Protein AF-0000000080191857 (afdb_homodimer)

Foldseek 3Di:
DPPPPPPVDDADPLCLLQQVWFFDLCWTAHLPPRDTDNDRDPCVSNVCCVVPPVPPPLNVDDSVSSVVVSLVSLLVVLVVLQPVLPPPDDPDDPVNNLVSVLSNVQSVCVNVVHFPVCVVVVLVVVQVVCCVPPNPPPDHSVPHDHGGRDDPPPPDDPVVPVVD/DPPPPPPVDDADPLCLLQQVWAQDLCWTAHLPPRDTDNDRDPCVSNVCCVVPPVPPPLNVDDSVSSVVVSLVSLLVVLVVLQPVLPPPDDPDDPVNNLVSVLSNVQSVCVNVVHFPVCVVVVLVVVQVVCCVPPNPPPDHSVPHDHGGRPPPPPPDDPVVPPVD

Solvent-accessible surface area (backbone atoms only — not comparable to full-atom values): 19313 Å² total; per-residue (Å²): 130,82,75,75,69,88,62,83,56,66,67,58,63,64,37,26,47,74,44,34,31,43,60,53,69,68,21,37,29,32,64,86,78,64,52,72,38,78,65,54,43,68,66,61,47,46,48,47,31,57,74,74,46,60,83,42,70,67,73,73,46,55,70,72,54,20,45,54,50,33,50,53,42,48,48,52,55,36,48,49,55,44,51,71,60,72,59,80,58,86,79,67,50,68,69,56,52,49,52,45,48,42,50,22,54,46,32,49,32,56,70,69,69,47,64,54,77,52,52,60,57,51,48,53,51,51,44,52,49,38,56,71,75,46,62,91,70,84,80,59,64,85,73,60,81,74,64,56,38,67,73,56,82,70,68,78,64,65,74,64,54,73,77,104,129,79,75,74,71,86,62,82,55,67,64,58,66,65,36,25,45,73,46,34,31,43,65,52,66,68,21,36,29,32,65,85,77,62,52,73,38,80,66,53,42,68,67,61,48,47,48,48,32,57,74,73,44,60,82,41,69,68,71,73,47,53,70,74,54,19,43,54,49,32,50,54,42,50,49,52,56,34,47,52,53,43,51,68,65,72,60,77,59,85,80,66,51,67,69,57,54,50,52,48,48,41,50,22,55,45,31,48,33,56,70,70,69,46,64,51,77,51,52,59,57,51,47,52,52,51,44,52,49,39,55,72,74,44,63,91,69,82,79,58,64,86,73,59,80,74,65,54,35,68,68,58,83,70,64,82,63,64,75,63,51,72,80,103

Secondary structure (DSSP, 8-state):
---------PPPTTHHHHT-EEEETTEEEETTT--EES---HHHHHHHHHHHSTT-GGGGS-HHHHHHHHHHHHHHHHHHHHHGGGS--TT--HHHHHHHHHHHHHHHHHHTT--GGGHHHHHHHHHHHHHHHSTTSS--GGG------------SSGGGTTT-/---------PPPTTHHHHT-EEEETTEEEETTT--EES---HHHHHHHHHHHSTT-GGGGS-HHHHHHHHHHHHHHHHHHHHHGGGS--TT--HHHHHHHHHHHHHHHHHHTT--GGGHHHHHHHHHHHHHHHSTTSS--GGG------------TTGGGTTT-

Structure (mmCIF, N/CA/C/O backbone):
data_AF-0000000080191857-model_v1
#
loop_
_entity.id
_entity.type
_entity.pdbx_description
1 polymer 'BED-type domain-containing protein'
#
loop_
_atom_site.group_PDB
_atom_site.id
_atom_site.type_symbol
_atom_site.label_atom_id
_atom_site.label_alt_id
_atom_site.label_comp_id
_atom_site.label_asym_id
_atom_site.label_entity_id
_atom_site.label_seq_id
_atom_site.pdbx_PDB_ins_code
_atom_site.Cartn_x
_atom_site.Cartn_y
_atom_site.Cartn_z
_atom_site.occupancy
_atom_site.B_iso_or_equiv
_atom_site.auth_seq_id
_atom_site.auth_comp_id
_atom_site.auth_asym_id
_atom_site.auth_atom_id
_atom_site.pdbx_PDB_model_num
ATOM 1 N N . MET A 1 1 ? -3.211 44 -15.273 1 25.97 1 MET A N 1
ATOM 2 C CA . MET A 1 1 ? -2.709 42.875 -14.5 1 25.97 1 MET A CA 1
ATOM 3 C C . MET A 1 1 ? -3.668 41.688 -14.578 1 25.97 1 MET A C 1
ATOM 5 O O . MET A 1 1 ? -4.789 41.781 -14.078 1 25.97 1 MET A O 1
ATOM 9 N N . GLU A 1 2 ? -3.826 41.062 -15.664 1 34.72 2 GLU A N 1
ATOM 10 C CA . GLU A 1 2 ? -4.832 40.031 -15.906 1 34.72 2 GLU A CA 1
ATOM 11 C C . GLU A 1 2 ? -4.836 38.969 -14.789 1 34.72 2 GLU A C 1
ATOM 13 O O . GLU A 1 2 ? -3.777 38.562 -14.32 1 34.72 2 GLU A O 1
ATOM 18 N N . LYS A 1 3 ? -5.781 39.094 -13.812 1 39.16 3 LYS A N 1
ATOM 19 C CA . LYS A 1 3 ? -5.996 38.125 -12.758 1 39.16 3 LYS A CA 1
ATOM 20 C C . LYS A 1 3 ? -5.785 36.688 -13.289 1 39.16 3 LYS A C 1
ATOM 22 O O . LYS A 1 3 ? -6.391 36.312 -14.281 1 39.16 3 LYS A O 1
ATOM 27 N N . LYS A 1 4 ? -4.73 36.156 -13.32 1 41.66 4 LYS A N 1
ATOM 28 C CA . LYS A 1 4 ? -4.531 34.75 -13.672 1 41.66 4 LYS A CA 1
ATOM 29 C C . LYS A 1 4 ? -5.703 33.906 -13.203 1 41.66 4 LYS A C 1
ATOM 31 O O . LYS A 1 4 ? -6.215 34.094 -12.102 1 41.66 4 LYS A O 1
ATOM 36 N N . THR A 1 5 ? -6.652 33.438 -13.922 1 42.59 5 THR A N 1
ATOM 37 C CA . THR A 1 5 ? -7.793 32.562 -13.695 1 42.59 5 THR A CA 1
ATOM 38 C C . THR A 1 5 ? -7.441 31.484 -12.695 1 42.59 5 THR A C 1
ATOM 40 O O . THR A 1 5 ? -6.273 31.109 -12.555 1 42.59 5 THR A O 1
ATOM 43 N N . LYS A 1 6 ? -8.391 31.203 -11.594 1 42.78 6 LYS A N 1
ATOM 44 C CA . LYS A 1 6 ? -8.32 30.203 -10.516 1 42.78 6 LYS A CA 1
ATOM 45 C C . LYS A 1 6 ? -7.738 28.891 -11.023 1 42.78 6 LYS A C 1
ATOM 47 O O . LYS A 1 6 ? -8.477 27.969 -11.367 1 42.78 6 LYS A O 1
ATOM 52 N N . GLU A 1 7 ? -7.117 28.812 -12.086 1 44.41 7 GLU A N 1
ATOM 53 C CA . GLU A 1 7 ? -6.559 27.5 -12.406 1 44.41 7 GLU A CA 1
ATOM 54 C C . GLU A 1 7 ? -6.016 26.812 -11.156 1 44.41 7 GLU A C 1
ATOM 56 O O . GLU A 1 7 ? -5.344 27.438 -10.336 1 44.41 7 GLU A O 1
ATOM 61 N N . GLN A 1 8 ? -6.695 25.797 -10.625 1 53.91 8 GLN A N 1
ATOM 62 C CA . GLN A 1 8 ? -6.363 25.031 -9.43 1 53.91 8 GLN A CA 1
ATOM 63 C C . GLN A 1 8 ? -4.855 24.828 -9.297 1 53.91 8 GLN A C 1
ATOM 65 O O . GLN A 1 8 ? -4.242 24.141 -10.125 1 53.91 8 GLN A O 1
ATOM 70 N N . ARG A 1 9 ? -4.129 25.734 -8.867 1 72.75 9 ARG A N 1
ATOM 71 C CA . ARG A 1 9 ? -2.689 25.641 -8.648 1 72.75 9 ARG A CA 1
ATOM 72 C C . ARG A 1 9 ? -2.342 24.422 -7.801 1 72.75 9 ARG A C 1
ATOM 74 O O . ARG A 1 9 ? -3.064 24.094 -6.859 1 72.75 9 ARG A O 1
ATOM 81 N N . LYS A 1 10 ? -1.655 23.562 -8.43 1 84.38 10 LYS A N 1
ATOM 82 C CA . LYS A 1 10 ? -1.154 22.375 -7.727 1 84.38 10 LYS A CA 1
ATOM 83 C C . LYS A 1 10 ? -0.018 22.75 -6.777 1 84.38 10 LYS A C 1
ATOM 85 O O . LYS A 1 10 ? 0.709 23.719 -7.016 1 84.38 10 LYS A O 1
ATOM 90 N N . PHE A 1 11 ? -0.044 22.094 -5.66 1 89.5 11 PHE A N 1
ATOM 91 C CA . PHE A 1 11 ? 1.021 22.312 -4.688 1 89.5 11 PHE A CA 1
ATOM 92 C C . PHE A 1 11 ? 2.379 21.969 -5.285 1 89.5 11 PHE A C 1
ATOM 94 O O . PHE A 1 11 ? 2.541 20.906 -5.887 1 89.5 11 PHE A O 1
ATOM 101 N N . ASN A 1 12 ? 3.27 22.875 -5.18 1 88.5 12 ASN A N 1
ATOM 102 C CA . ASN A 1 12 ? 4.633 22.641 -5.645 1 88.5 12 ASN A CA 1
ATOM 103 C C . ASN A 1 12 ? 5.512 22.047 -4.551 1 88.5 12 ASN A C 1
ATOM 105 O O . ASN A 1 12 ? 5.699 22.656 -3.498 1 88.5 12 ASN A O 1
ATOM 109 N N . LYS A 1 13 ? 6.152 20.922 -4.863 1 88.12 13 LYS A N 1
ATOM 110 C CA . LYS A 1 13 ? 6.922 20.172 -3.875 1 88.12 13 LYS A CA 1
ATOM 111 C C . LYS A 1 13 ? 8.117 20.984 -3.377 1 88.12 13 LYS A C 1
ATOM 113 O O . LYS A 1 13 ? 8.578 20.797 -2.25 1 88.12 13 LYS A O 1
ATOM 118 N N . GLN A 1 14 ? 8.625 21.875 -4.195 1 92.25 14 GLN A N 1
ATOM 119 C CA . GLN A 1 14 ? 9.766 22.688 -3.785 1 92.25 14 GLN A CA 1
ATOM 120 C C . GLN A 1 14 ? 9.406 23.594 -2.611 1 92.25 14 GLN A C 1
ATOM 122 O O . GLN A 1 14 ? 10.289 24.062 -1.894 1 92.25 14 GLN A O 1
ATOM 127 N N . TRP A 1 15 ? 8.133 23.812 -2.439 1 94.31 15 TRP A N 1
ATOM 128 C CA . TRP A 1 15 ? 7.695 24.703 -1.365 1 94.31 15 TRP A CA 1
ATOM 129 C C . TRP A 1 15 ? 7.926 24.062 -0.002 1 94.31 15 TRP A C 1
ATOM 131 O O . TRP A 1 15 ? 7.91 24.734 1.025 1 94.31 15 TRP A O 1
ATOM 141 N N . GLU A 1 16 ? 8.148 22.75 0.026 1 94.06 16 GLU A N 1
ATOM 142 C CA . GLU A 1 16 ? 8.461 22.031 1.264 1 94.06 16 GLU A CA 1
ATOM 143 C C . GLU A 1 16 ? 9.773 22.531 1.868 1 94.06 16 GLU A C 1
ATOM 145 O O . GLU A 1 16 ? 9.867 22.703 3.084 1 94.06 16 GLU A O 1
ATOM 150 N N . PHE A 1 17 ? 10.766 22.766 0.945 1 94.31 17 PHE A N 1
ATOM 151 C CA . PHE A 1 17 ? 12.031 23.188 1.518 1 94.31 17 PHE A CA 1
ATOM 152 C C . PHE A 1 17 ? 12.234 24.688 1.312 1 94.31 17 PHE A C 1
ATOM 154 O O . PHE A 1 17 ? 13.07 25.312 1.98 1 94.31 17 PHE A O 1
ATOM 161 N N . LEU A 1 18 ? 11.484 25.344 0.397 1 95 18 LEU A N 1
ATOM 162 C CA . LEU A 1 18 ? 11.633 26.766 0.186 1 95 18 LEU A CA 1
ATOM 163 C C . LEU A 1 18 ? 10.836 27.562 1.226 1 95 18 LEU A C 1
ATOM 165 O O . LEU A 1 18 ? 11.312 28.578 1.734 1 95 18 LEU A O 1
ATOM 169 N N . TYR A 1 19 ? 9.656 27.016 1.56 1 96.69 19 TYR A N 1
ATOM 170 C CA . TYR A 1 19 ? 8.781 27.781 2.436 1 96.69 19 TYR A CA 1
ATOM 171 C C . TYR A 1 19 ? 8.336 26.938 3.629 1 96.69 19 TYR A C 1
ATOM 173 O O . TYR A 1 19 ? 7.602 27.422 4.496 1 96.69 19 TYR A O 1
ATOM 181 N N . PHE A 1 20 ? 8.656 25.594 3.648 1 96.88 20 PHE A N 1
ATOM 182 C CA . PHE A 1 20 ? 8.398 24.672 4.742 1 96.88 20 PHE A CA 1
ATOM 183 C C . PHE A 1 20 ? 6.902 24.422 4.902 1 96.88 20 PHE A C 1
ATOM 185 O O . PHE A 1 20 ? 6.379 24.469 6.02 1 96.88 20 PHE A O 1
ATOM 192 N N . PHE A 1 21 ? 6.285 24.266 3.773 1 96.06 21 PHE A N 1
ATOM 193 C CA . PHE A 1 21 ? 4.898 23.812 3.689 1 96.06 21 PHE A CA 1
ATOM 194 C C . PHE A 1 21 ? 4.809 22.438 3.057 1 96.06 21 PHE A C 1
ATOM 196 O O . PHE A 1 21 ? 5.59 22.109 2.162 1 96.06 21 PHE A O 1
ATOM 203 N N . ILE A 1 22 ? 3.854 21.688 3.533 1 93.69 2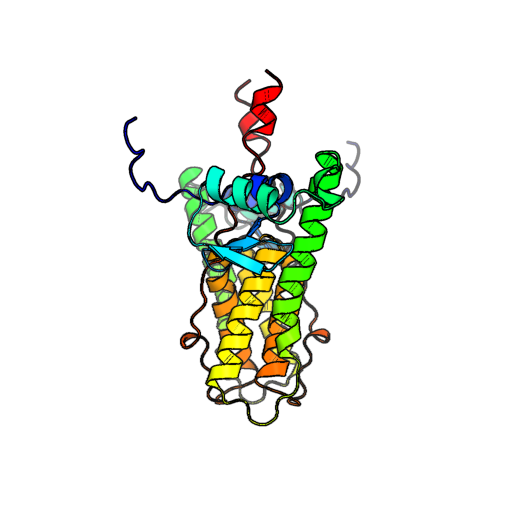2 ILE A N 1
ATOM 204 C CA . ILE A 1 22 ? 3.527 20.438 2.861 1 93.69 22 ILE A CA 1
ATOM 205 C C . ILE A 1 22 ? 2.055 20.438 2.459 1 93.69 22 ILE A C 1
ATOM 207 O O . ILE A 1 22 ? 1.269 21.25 2.953 1 93.69 22 ILE A O 1
ATOM 211 N N . GLU A 1 23 ? 1.812 19.688 1.48 1 91.44 23 GLU A N 1
ATOM 212 C CA . GLU A 1 23 ? 0.408 19.422 1.171 1 91.44 23 GLU A CA 1
ATOM 213 C C . GLU A 1 23 ? -0.151 18.312 2.039 1 91.44 23 GLU A C 1
ATOM 215 O O . GLU A 1 23 ? 0.39 17.203 2.055 1 91.44 23 GLU A O 1
ATOM 220 N N . TYR A 1 24 ? -1.216 18.594 2.777 1 89.31 24 TYR A N 1
ATOM 221 C CA . TYR A 1 24 ? -1.861 17.625 3.66 1 89.31 24 TYR A CA 1
ATOM 222 C C . TYR A 1 24 ? -3.375 17.797 3.643 1 89.31 24 TYR A C 1
ATOM 224 O O . TYR A 1 24 ? -3.889 18.875 3.963 1 89.31 24 TYR A O 1
ATOM 232 N N . LYS A 1 25 ? -4.082 16.766 3.176 1 85.88 25 LYS A N 1
ATOM 233 C CA . LYS A 1 25 ? -5.543 16.781 3.096 1 85.88 25 LYS A CA 1
ATOM 234 C C . LYS A 1 25 ? -6.035 17.953 2.25 1 85.88 25 LYS A C 1
ATOM 236 O O . LYS A 1 25 ? -6.898 18.719 2.684 1 85.88 25 LYS A O 1
ATOM 241 N N . ASP A 1 26 ? -5.324 18.109 1.146 1 83.69 26 ASP A N 1
ATOM 242 C CA . ASP A 1 26 ? -5.719 19.047 0.098 1 83.69 26 ASP A CA 1
ATOM 243 C C . ASP A 1 26 ? -5.539 20.484 0.555 1 83.69 26 ASP A C 1
ATOM 245 O O . ASP A 1 26 ? -6.195 21.391 0.04 1 83.69 26 ASP A O 1
ATOM 249 N N . LYS A 1 27 ? -4.711 20.656 1.545 1 91.56 27 LYS A N 1
ATOM 250 C CA . LYS A 1 27 ? -4.359 21.984 2.01 1 91.56 27 LYS A CA 1
ATOM 251 C C . LYS A 1 27 ? -2.854 22.125 2.219 1 91.56 27 LYS A C 1
ATOM 253 O O . LYS A 1 27 ? -2.158 21.109 2.4 1 91.56 27 LYS A O 1
ATOM 258 N N . ALA A 1 28 ? -2.443 23.344 2.08 1 93.5 28 ALA A N 1
ATOM 259 C CA . ALA A 1 28 ? -1.062 23.625 2.463 1 93.5 28 ALA A CA 1
ATOM 260 C C . ALA A 1 28 ? -0.94 23.812 3.973 1 93.5 28 ALA A C 1
ATOM 262 O O . ALA A 1 28 ? -1.728 24.547 4.582 1 93.5 28 ALA A O 1
ATOM 263 N N . ARG A 1 29 ? 0.077 23.078 4.555 1 95.12 29 ARG A N 1
ATOM 264 C CA . ARG A 1 29 ? 0.264 23.125 6.004 1 95.12 29 ARG A CA 1
ATOM 265 C C . ARG A 1 29 ? 1.693 23.531 6.355 1 95.12 29 ARG A C 1
ATOM 267 O O . ARG A 1 29 ? 2.65 22.984 5.805 1 95.12 29 ARG A O 1
ATOM 274 N N . CYS A 1 30 ? 1.798 24.516 7.199 1 97.12 30 CYS A N 1
ATOM 275 C CA . CYS A 1 30 ? 3.107 24.969 7.66 1 97.12 30 CYS A CA 1
ATOM 276 C C . CYS A 1 30 ? 3.723 23.969 8.625 1 97.12 30 CYS A C 1
ATOM 278 O O . CYS A 1 30 ? 3.082 23.547 9.586 1 97.12 30 CYS A O 1
ATOM 280 N N . LEU A 1 31 ? 4.953 23.672 8.422 1 96.38 31 LEU A N 1
ATOM 281 C CA . LEU A 1 31 ? 5.648 22.672 9.211 1 96.38 31 LEU A CA 1
ATOM 282 C C . LEU A 1 31 ? 6.094 23.234 10.555 1 96.38 31 LEU A C 1
ATOM 284 O O . LEU A 1 31 ? 6.43 22.484 11.469 1 96.38 31 LEU A O 1
ATOM 288 N N . PHE A 1 32 ? 6.062 24.562 10.672 1 96 32 PHE A N 1
ATOM 289 C CA . PHE A 1 32 ? 6.543 25.188 11.898 1 96 32 PHE A CA 1
ATOM 290 C C . PHE A 1 32 ? 5.391 25.422 12.867 1 96 32 PHE A C 1
ATOM 292 O O . PHE A 1 32 ? 5.559 25.281 14.086 1 96 32 PHE A O 1
ATOM 299 N N . CYS A 1 33 ? 4.23 25.828 12.312 1 95.69 33 CYS A N 1
ATOM 300 C CA . CYS A 1 33 ? 3.197 26.266 13.242 1 95.69 33 CYS A CA 1
ATOM 301 C C . CYS A 1 33 ? 1.867 25.594 12.938 1 95.69 33 CYS A C 1
ATOM 303 O O . CYS A 1 33 ? 0.85 25.906 13.555 1 95.69 33 CYS A O 1
ATOM 305 N N . ASP A 1 34 ? 1.701 24.797 11.914 1 93.25 34 ASP A N 1
ATOM 306 C CA . ASP A 1 34 ? 0.536 24 11.547 1 93.25 34 ASP A CA 1
ATOM 307 C C . ASP A 1 34 ? -0.546 24.859 10.906 1 93.25 34 ASP A C 1
ATOM 309 O O . ASP A 1 34 ? -1.708 24.453 10.828 1 93.25 34 ASP A O 1
ATOM 313 N N . TYR A 1 35 ? -0.217 26.078 10.539 1 94.88 35 TYR A N 1
ATOM 314 C CA . TYR A 1 35 ? -1.115 26.922 9.758 1 94.88 35 TYR A CA 1
ATOM 315 C C . TYR A 1 35 ? -1.561 26.219 8.484 1 94.88 35 TYR A C 1
ATOM 317 O O . TYR A 1 35 ? -0.741 25.625 7.773 1 94.88 35 TYR A O 1
ATOM 325 N N . ALA A 1 36 ? -2.885 26.203 8.273 1 94.31 36 ALA A N 1
ATOM 326 C CA . ALA A 1 36 ? -3.453 25.547 7.094 1 94.31 36 ALA A CA 1
ATOM 327 C C . ALA A 1 36 ? -4.098 26.578 6.164 1 94.31 36 ALA A C 1
ATOM 329 O O . ALA A 1 36 ? -4.75 27.516 6.625 1 94.31 36 ALA A O 1
ATOM 330 N N . THR A 1 37 ? -3.85 26.391 4.852 1 94.12 37 THR A N 1
ATOM 331 C CA . THR A 1 37 ? -4.508 27.25 3.869 1 94.12 37 THR A CA 1
ATOM 332 C C . THR A 1 37 ? -4.883 26.453 2.623 1 94.12 37 THR A C 1
ATOM 334 O O . THR A 1 37 ? -4.145 25.547 2.203 1 94.12 37 THR A O 1
ATOM 337 N N . SER A 1 38 ? -5.957 26.797 2.018 1 91 38 SER A N 1
ATOM 338 C CA . SER A 1 38 ? -6.387 26.172 0.766 1 91 38 SER A CA 1
ATOM 339 C C . SER A 1 38 ? -5.723 26.844 -0.434 1 91 38 SER A C 1
ATOM 341 O O . SER A 1 38 ? -5.871 26.391 -1.567 1 91 38 SER A O 1
ATOM 343 N N . SER A 1 39 ? -5.031 27.828 -0.074 1 89.88 39 SER A N 1
ATOM 344 C CA . SER A 1 39 ? -4.383 28.578 -1.149 1 89.88 39 SER A CA 1
ATOM 345 C C . SER A 1 39 ? -3.039 27.953 -1.519 1 89.88 39 SER A C 1
ATOM 347 O O . SER A 1 39 ? -2.121 27.906 -0.696 1 89.88 39 SER A O 1
ATOM 349 N N . PHE A 1 40 ? -2.904 27.562 -2.762 1 91.19 40 PHE A N 1
ATOM 350 C CA . PHE A 1 40 ? -1.632 27.094 -3.295 1 91.19 40 PHE A CA 1
ATOM 351 C C . PHE A 1 40 ? -0.954 28.172 -4.121 1 91.19 40 PHE A C 1
ATOM 353 O O . PHE A 1 40 ? -0.557 27.938 -5.266 1 91.19 40 PHE A O 1
ATOM 360 N N . LYS A 1 41 ? -0.846 29.266 -3.6 1 91.75 41 LYS A N 1
ATOM 361 C CA . LYS A 1 41 ? -0.149 30.391 -4.219 1 91.75 41 LYS A CA 1
ATOM 362 C C . LYS A 1 41 ? 1.205 30.625 -3.557 1 91.75 41 LYS A C 1
ATOM 364 O O . LYS A 1 41 ? 1.299 30.703 -2.33 1 91.75 41 LYS A O 1
ATOM 369 N N . LYS A 1 42 ? 2.225 30.797 -4.43 1 92.75 42 LYS A N 1
ATOM 370 C CA . LYS A 1 42 ? 3.582 31.047 -3.959 1 92.75 42 LYS A CA 1
ATOM 371 C C . LYS A 1 42 ? 3.611 32.219 -2.971 1 92.75 42 LYS A C 1
ATOM 373 O O . LYS A 1 42 ? 4.188 32.094 -1.888 1 92.75 42 LYS A O 1
ATOM 378 N N . HIS A 1 43 ? 3.039 33.281 -3.391 1 94.31 43 HIS A N 1
ATOM 379 C CA . HIS A 1 43 ? 3.1 34.5 -2.586 1 94.31 43 HIS A CA 1
ATOM 380 C C . HIS A 1 43 ? 2.502 34.281 -1.201 1 94.31 43 HIS A C 1
ATOM 382 O O . HIS A 1 43 ? 3.012 34.812 -0.208 1 94.31 43 HIS A O 1
ATOM 388 N N . THR A 1 44 ? 1.45 33.5 -1.115 1 95.31 44 THR A N 1
ATOM 389 C CA . THR A 1 44 ? 0.779 33.219 0.15 1 95.31 44 THR A CA 1
ATOM 390 C C . THR A 1 44 ? 1.706 32.469 1.102 1 95.31 44 THR A C 1
ATOM 392 O O . THR A 1 44 ? 1.857 32.844 2.264 1 95.31 44 THR A O 1
ATOM 395 N N . LEU A 1 45 ? 2.395 31.484 0.644 1 96.31 45 LEU A N 1
ATOM 396 C CA . LEU A 1 45 ? 3.264 30.641 1.463 1 96.31 45 LEU A CA 1
ATOM 397 C C . LEU A 1 45 ? 4.555 31.375 1.813 1 96.31 45 LEU A C 1
ATOM 399 O O . LEU A 1 45 ? 5.004 31.344 2.961 1 96.31 45 LEU A O 1
ATOM 403 N N . GLU A 1 46 ? 5.047 32.094 0.851 1 96.25 46 GLU A N 1
ATOM 404 C CA . GLU A 1 46 ? 6.25 32.906 1.061 1 96.25 46 GLU A CA 1
ATOM 405 C C . GLU A 1 46 ? 6.008 33.969 2.102 1 96.25 46 GLU A C 1
ATOM 407 O O . GLU A 1 46 ? 6.84 34.188 2.988 1 96.25 46 GLU A O 1
ATOM 412 N N . SER A 1 47 ? 4.887 34.656 1.949 1 97.19 47 SER A N 1
ATOM 413 C CA . SER A 1 47 ? 4.527 35.719 2.879 1 97.19 47 SER A CA 1
ATOM 414 C C . SER A 1 47 ? 4.375 35.188 4.301 1 97.19 47 SER A C 1
ATOM 416 O O . SER A 1 47 ? 4.812 35.812 5.258 1 97.19 47 SER A O 1
ATOM 418 N N . HIS A 1 48 ? 3.795 34.031 4.438 1 97.56 48 HIS A N 1
ATOM 419 C CA . HIS A 1 48 ? 3.648 33.438 5.758 1 97.56 48 HIS A CA 1
ATOM 420 C C . HIS A 1 48 ? 5.008 33.188 6.406 1 97.56 48 HIS A C 1
ATOM 422 O O . HIS A 1 48 ? 5.219 33.562 7.562 1 97.56 48 HIS A O 1
ATOM 428 N N . LEU A 1 49 ? 5.891 32.594 5.652 1 96.88 49 LEU A N 1
ATOM 429 C CA . LEU A 1 49 ? 7.234 32.312 6.156 1 96.88 49 LEU A CA 1
ATOM 430 C C . LEU A 1 49 ? 7.91 33.625 6.59 1 96.88 49 LEU A C 1
ATOM 432 O O . LEU A 1 49 ? 8.469 33.688 7.688 1 96.88 49 LEU A O 1
ATOM 436 N N . HIS A 1 50 ? 7.824 34.625 5.77 1 95.5 50 HIS A N 1
ATOM 437 C CA . HIS A 1 50 ? 8.492 35.906 5.996 1 95.5 50 HIS A CA 1
ATOM 438 C C . HIS A 1 50 ? 7.898 36.625 7.203 1 95.5 50 HIS A C 1
ATOM 440 O O . HIS A 1 50 ? 8.633 37.219 8.008 1 95.5 50 HIS A O 1
ATOM 446 N N . ARG A 1 51 ? 6.648 36.562 7.289 1 96.5 51 ARG A N 1
ATOM 447 C CA . ARG A 1 51 ? 5.973 37.312 8.336 1 96.5 51 ARG A CA 1
ATOM 448 C C . ARG A 1 51 ? 6.047 36.594 9.672 1 96.5 51 ARG A C 1
ATOM 450 O O . ARG A 1 51 ? 6.211 37.25 10.719 1 96.5 51 ARG A O 1
ATOM 457 N N . LYS A 1 52 ? 6.035 35.312 9.656 1 96.69 52 LYS A N 1
ATOM 458 C CA . LYS A 1 52 ? 5.844 34.594 10.914 1 96.69 52 LYS A CA 1
ATOM 459 C C . LYS A 1 52 ? 7.113 33.844 11.32 1 96.69 52 LYS A C 1
ATOM 461 O O . LYS A 1 52 ? 7.352 33.625 12.508 1 96.69 52 LYS A O 1
ATOM 466 N N . HIS A 1 53 ? 7.973 33.469 10.328 1 96.81 53 HIS A N 1
ATOM 467 C CA . HIS A 1 53 ? 9.023 32.5 10.672 1 96.81 53 HIS A CA 1
ATOM 468 C C . HIS A 1 53 ? 10.375 32.969 10.141 1 96.81 53 HIS A C 1
ATOM 470 O O . HIS A 1 53 ? 11.297 32.156 9.992 1 96.81 53 HIS A O 1
ATOM 476 N N . TRP A 1 54 ? 10.523 34.156 9.797 1 91.81 54 TRP A N 1
ATOM 477 C CA . TRP A 1 54 ? 11.727 34.656 9.148 1 91.81 54 TRP A CA 1
ATOM 478 C C . TRP A 1 54 ? 12.938 34.562 10.078 1 91.81 54 TRP A C 1
ATOM 480 O O . TRP A 1 54 ? 14.078 34.469 9.609 1 91.81 54 TRP A O 1
ATOM 490 N N . LEU A 1 55 ? 12.773 34.406 11.328 1 94 55 LEU A N 1
ATOM 491 C CA . LEU A 1 55 ? 13.875 34.406 12.289 1 94 55 LEU A CA 1
ATOM 492 C C . LEU A 1 55 ? 14.328 32.969 12.586 1 94 55 LEU A C 1
ATOM 494 O O . LEU A 1 55 ? 15.32 32.781 13.289 1 94 55 LEU A O 1
ATOM 498 N N . ARG A 1 56 ? 13.703 32 12 1 94.31 56 ARG A N 1
ATOM 499 C CA . ARG A 1 56 ? 14.07 30.625 12.273 1 94.31 56 ARG A CA 1
ATOM 500 C C . ARG A 1 56 ? 15.414 30.281 11.641 1 94.31 56 ARG A C 1
ATOM 502 O O . ARG A 1 56 ? 15.68 30.641 10.5 1 94.31 56 ARG A O 1
ATOM 509 N N . PRO A 1 57 ? 16.219 29.578 12.398 1 95.56 57 PRO A N 1
ATOM 510 C CA . PRO A 1 57 ? 17.516 29.188 11.859 1 95.56 57 PRO A CA 1
ATOM 511 C C . PRO A 1 57 ? 17.406 28.344 10.586 1 95.56 57 PRO A C 1
ATOM 513 O O . PRO A 1 57 ? 18.281 28.422 9.727 1 95.56 57 PRO A O 1
ATOM 516 N N . GLU A 1 58 ? 16.422 27.594 10.516 1 94.44 58 GLU A N 1
ATOM 517 C CA . GLU A 1 58 ? 16.234 26.719 9.359 1 94.44 58 GLU A CA 1
ATOM 518 C C . GLU A 1 58 ? 16.172 27.531 8.062 1 94.44 58 GLU A C 1
ATOM 520 O O . GLU A 1 58 ? 16.547 27.031 7.004 1 94.44 58 GLU A O 1
ATOM 525 N N . VAL A 1 59 ? 15.648 28.75 8.18 1 91.69 59 VAL A N 1
ATOM 526 C CA . VAL A 1 59 ? 15.43 29.609 7.016 1 91.69 59 VAL A CA 1
ATOM 527 C C . VAL A 1 59 ? 16.781 30.078 6.457 1 91.69 59 VAL A C 1
ATOM 529 O O . VAL A 1 59 ? 16.891 30.391 5.27 1 91.69 59 VAL A O 1
ATOM 532 N N . LYS A 1 60 ? 17.828 30.078 7.23 1 92.94 60 LYS A N 1
ATOM 533 C CA . LYS A 1 60 ? 19.141 30.594 6.852 1 92.94 60 LYS A CA 1
ATOM 534 C C . LYS A 1 60 ? 20.047 29.469 6.344 1 92.94 60 LYS A C 1
ATOM 536 O O . LYS A 1 60 ? 21.172 29.719 5.938 1 92.94 60 LYS A O 1
ATOM 541 N N . LEU A 1 61 ? 19.594 28.344 6.219 1 94.31 61 LEU A N 1
ATOM 542 C CA . LEU A 1 61 ? 20.375 27.188 5.793 1 94.31 61 LEU A CA 1
ATOM 543 C C . LEU A 1 61 ? 20.547 27.172 4.277 1 94.31 61 LEU A C 1
ATOM 545 O O . LEU A 1 61 ? 19.812 27.844 3.559 1 94.31 61 LEU A O 1
ATOM 549 N N . SER A 1 62 ? 21.562 26.422 3.865 1 92.75 62 SER A N 1
ATOM 550 C CA . SER A 1 62 ? 21.719 26.172 2.436 1 92.75 62 SER A CA 1
ATOM 551 C C . SER A 1 62 ? 20.562 25.328 1.898 1 92.75 62 SER A C 1
ATOM 553 O O . SER A 1 62 ? 19.828 24.703 2.668 1 92.75 62 SER A O 1
ATOM 555 N N . GLU A 1 63 ? 20.422 25.25 0.613 1 88 63 GLU A N 1
ATOM 556 C CA . GLU A 1 63 ? 19.328 24.516 -0.005 1 88 63 GLU A CA 1
ATOM 557 C C . GLU A 1 63 ? 19.359 23.047 0.383 1 88 63 GLU A C 1
ATOM 559 O O . GLU A 1 63 ? 18.344 22.469 0.757 1 88 63 GLU A O 1
ATOM 564 N N . ASP A 1 64 ? 20.578 22.484 0.278 1 90.81 64 ASP A N 1
ATOM 565 C CA . ASP A 1 64 ? 20.719 21.078 0.612 1 90.81 64 ASP A CA 1
ATOM 566 C C . ASP A 1 64 ? 20.344 20.812 2.07 1 90.81 64 ASP A C 1
ATOM 568 O O . ASP A 1 64 ? 19.672 19.828 2.377 1 90.81 64 ASP A O 1
ATOM 572 N N . SER A 1 65 ? 20.719 21.672 2.826 1 94.25 65 SER A N 1
ATOM 573 C CA . SER A 1 65 ? 20.422 21.531 4.246 1 94.25 65 SER A CA 1
ATOM 574 C C . SER A 1 65 ? 18.938 21.781 4.52 1 94.25 65 SER A C 1
ATOM 576 O O . SER A 1 65 ? 18.359 21.172 5.414 1 94.25 65 SER A O 1
ATOM 578 N N . ARG A 1 66 ? 18.328 22.672 3.799 1 93.69 66 ARG A N 1
ATOM 579 C CA . ARG A 1 66 ? 16.906 22.938 3.945 1 93.69 66 ARG A CA 1
ATOM 580 C C . ARG A 1 66 ? 16.078 21.719 3.559 1 93.69 66 ARG A C 1
ATOM 582 O O . ARG A 1 66 ? 15.062 21.422 4.203 1 93.69 66 ARG A O 1
ATOM 589 N N . ILE A 1 67 ? 16.547 21.062 2.539 1 92.81 67 ILE A N 1
ATOM 590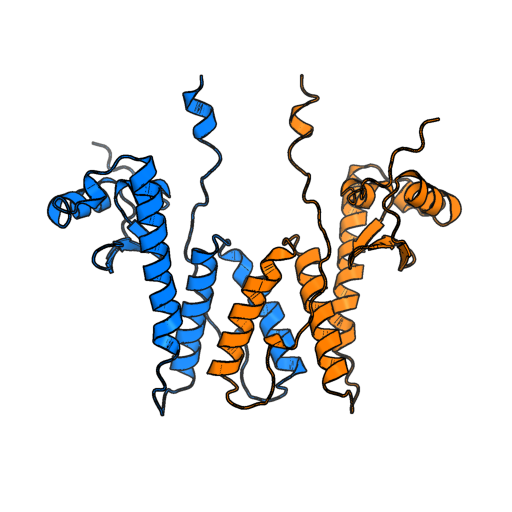 C CA . ILE A 1 67 ? 15.859 19.859 2.08 1 92.81 67 ILE A CA 1
ATOM 591 C C . ILE A 1 67 ? 15.836 18.812 3.199 1 92.81 67 ILE A C 1
ATOM 593 O O . ILE A 1 67 ? 14.789 18.234 3.494 1 92.81 67 ILE A O 1
ATOM 597 N N . ASP A 1 68 ? 16.938 18.641 3.797 1 94.62 68 ASP A N 1
ATOM 598 C CA . ASP A 1 68 ? 17.031 17.672 4.891 1 94.62 68 ASP A CA 1
ATOM 599 C C . ASP A 1 68 ? 16.156 18.094 6.07 1 94.62 68 ASP A C 1
ATOM 601 O O . ASP A 1 68 ? 15.477 17.266 6.676 1 94.62 68 ASP A O 1
ATOM 605 N N . LYS A 1 69 ? 16.203 19.297 6.324 1 95.19 69 LYS A N 1
ATOM 606 C CA . LYS A 1 69 ? 15.422 19.797 7.453 1 95.19 69 LYS A CA 1
ATOM 607 C C . LYS A 1 69 ? 13.922 19.688 7.176 1 95.19 69 LYS A C 1
ATOM 609 O O . LYS A 1 69 ? 13.148 19.328 8.055 1 95.19 69 LYS A O 1
ATOM 614 N N . ALA A 1 70 ? 13.508 19.984 6.012 1 95.06 70 ALA A N 1
ATOM 615 C CA . ALA A 1 70 ? 12.109 19.875 5.625 1 95.06 70 ALA A CA 1
ATOM 616 C C . ALA A 1 70 ? 11.617 18.438 5.738 1 95.06 70 ALA A C 1
ATOM 618 O O . ALA A 1 70 ? 10.5 18.188 6.199 1 95.06 70 ALA A O 1
ATOM 619 N N . ARG A 1 71 ? 12.461 17.547 5.336 1 93.62 71 ARG A N 1
ATOM 620 C CA . ARG A 1 71 ? 12.117 16.125 5.441 1 93.62 71 ARG A CA 1
ATOM 621 C C . ARG A 1 71 ? 11.914 15.727 6.895 1 93.62 71 ARG A C 1
ATOM 623 O O . ARG A 1 71 ? 10.945 15.031 7.219 1 93.62 71 ARG A O 1
ATOM 630 N N . GLU A 1 72 ? 12.789 16.125 7.695 1 95.31 72 GLU A N 1
ATOM 631 C CA . GLU A 1 72 ? 12.695 15.828 9.117 1 95.31 72 GLU A CA 1
ATOM 632 C C . GLU A 1 72 ? 11.398 16.375 9.711 1 95.31 72 GLU A C 1
ATOM 634 O O . GLU A 1 72 ? 10.695 15.664 10.438 1 95.31 72 GLU A O 1
ATOM 639 N N . LEU A 1 73 ? 11.102 17.578 9.414 1 95.62 73 LEU A N 1
ATOM 640 C CA . LEU A 1 73 ? 9.914 18.234 9.953 1 95.62 73 LEU A CA 1
ATOM 641 C C . LEU A 1 73 ? 8.648 17.578 9.406 1 95.62 73 LEU A C 1
ATOM 643 O O . LEU A 1 73 ? 7.668 17.406 10.141 1 95.62 73 LEU A O 1
ATOM 647 N N . LYS A 1 74 ? 8.711 17.266 8.188 1 93.44 74 LYS A N 1
ATOM 648 C CA . LYS A 1 74 ? 7.598 16.562 7.559 1 93.44 74 LYS A CA 1
ATOM 649 C C . LYS A 1 74 ? 7.328 15.234 8.25 1 93.44 74 LYS A C 1
ATOM 651 O O . LYS A 1 74 ? 6.188 14.922 8.586 1 93.44 74 LYS A O 1
ATOM 656 N N . ASP A 1 75 ? 8.359 14.484 8.438 1 92.62 75 ASP A N 1
ATOM 657 C CA . ASP A 1 75 ? 8.234 13.195 9.109 1 92.62 75 ASP A CA 1
ATOM 658 C C . ASP A 1 75 ? 7.625 13.359 10.5 1 92.62 75 ASP A C 1
ATOM 660 O O . ASP A 1 75 ? 6.754 12.578 10.898 1 92.62 75 ASP A O 1
ATOM 664 N N . ARG A 1 76 ? 8.07 14.297 11.156 1 92.62 76 ARG A N 1
ATOM 665 C CA . ARG A 1 76 ? 7.547 14.555 12.492 1 92.62 76 ARG A CA 1
ATOM 666 C C . ARG A 1 76 ? 6.062 14.914 12.445 1 92.62 76 ARG A C 1
ATOM 668 O O . ARG A 1 76 ? 5.273 14.414 13.25 1 92.62 76 ARG A O 1
ATOM 675 N N . PHE A 1 77 ? 5.738 15.734 11.562 1 92.31 77 PHE A N 1
ATOM 676 C CA . PHE A 1 77 ? 4.355 16.156 11.383 1 92.31 77 PHE A CA 1
ATOM 677 C C . PHE A 1 77 ? 3.455 14.961 11.094 1 92.31 77 PHE A C 1
ATOM 679 O O . PHE A 1 77 ? 2.438 14.773 11.766 1 92.31 77 PHE A O 1
ATOM 686 N N . LEU A 1 78 ? 3.881 14.164 10.258 1 90.56 78 LEU A N 1
ATOM 687 C CA . LEU A 1 78 ? 3.07 13.031 9.836 1 90.56 78 LEU A CA 1
ATOM 688 C C . LEU A 1 78 ? 3.012 11.969 10.922 1 90.56 78 LEU A C 1
ATOM 690 O O . LEU A 1 78 ? 1.96 11.367 11.156 1 90.56 78 LEU A O 1
ATOM 694 N N . ASN A 1 79 ? 4.059 11.75 11.609 1 89.75 79 ASN A N 1
ATOM 695 C CA . ASN A 1 79 ? 4.066 10.781 12.703 1 89.75 79 ASN A CA 1
ATOM 696 C C . ASN A 1 79 ? 3.133 11.211 13.836 1 89.75 79 ASN A C 1
ATOM 698 O O . ASN A 1 79 ? 2.523 10.367 14.492 1 89.75 79 ASN A O 1
ATOM 702 N N . SER A 1 80 ? 3.059 12.445 14 1 87.69 80 SER A N 1
ATOM 703 C CA . SER A 1 80 ? 2.162 12.938 15.039 1 87.69 80 SER A CA 1
ATOM 704 C C . SER A 1 80 ? 0.706 12.648 14.695 1 87.69 80 SER A C 1
ATOM 706 O O . SER A 1 80 ? -0.128 12.492 15.586 1 87.69 80 SER A O 1
ATOM 708 N N . ARG A 1 81 ? 0.462 12.602 13.477 1 83.06 81 ARG A N 1
ATOM 709 C CA . ARG A 1 81 ? -0.9 12.32 13.039 1 83.06 81 ARG A CA 1
ATOM 710 C C . ARG A 1 81 ? -1.22 10.836 13.164 1 83.06 81 ARG A C 1
ATOM 712 O O . ARG A 1 81 ? -2.387 10.445 13.266 1 83.06 81 ARG A O 1
ATOM 719 N N . ILE A 1 82 ? -0.192 10.086 13.141 1 78.88 82 ILE A N 1
ATOM 720 C CA . ILE A 1 82 ? -0.329 8.641 13.289 1 78.88 82 ILE A CA 1
ATOM 721 C C . ILE A 1 82 ? -0.453 8.281 14.766 1 78.88 82 ILE A C 1
ATOM 723 O O . ILE A 1 82 ? -1.3 7.473 15.148 1 78.88 82 ILE A O 1
ATOM 727 N N . ASP A 1 83 ? 0.408 8.789 15.711 1 67 83 ASP A N 1
ATOM 728 C CA . ASP A 1 83 ? 0.502 8.5 17.141 1 67 83 ASP A CA 1
ATOM 729 C C . ASP A 1 83 ? -0.732 9 17.891 1 67 83 ASP A C 1
ATOM 731 O O . ASP A 1 83 ? -1.146 8.406 18.875 1 67 83 ASP A O 1
ATOM 735 N N . LYS A 1 84 ? -1.128 10.281 17.75 1 59.03 84 LYS A N 1
ATOM 736 C CA . LYS A 1 84 ? -2.27 10.773 18.516 1 59.03 84 LYS A CA 1
ATOM 737 C C . LYS A 1 84 ? -3.34 9.695 18.656 1 59.03 84 LYS A C 1
ATOM 739 O O . LYS A 1 84 ? -4.172 9.758 19.562 1 59.03 84 LYS A O 1
ATOM 744 N N . HIS A 1 85 ? -3.369 8.68 17.859 1 53.34 85 HIS A N 1
ATOM 745 C CA . HIS A 1 85 ? -4.332 7.586 17.812 1 53.34 85 HIS A CA 1
ATOM 746 C C . HIS A 1 85 ? -4.184 6.664 19.016 1 53.34 85 HIS A C 1
ATOM 748 O O . HIS A 1 85 ? -5.152 6.027 19.438 1 53.34 85 HIS A O 1
ATOM 754 N N . PHE A 1 86 ? -2.951 6.438 19.547 1 51.25 86 PHE A N 1
ATOM 755 C CA . PHE A 1 86 ? -2.805 5.379 20.531 1 51.25 86 PHE A CA 1
ATOM 756 C C . PHE A 1 86 ? -3.201 5.875 21.922 1 51.25 86 PHE A C 1
ATOM 758 O O . PHE A 1 86 ? -3.072 5.145 22.906 1 51.25 86 PHE A O 1
ATOM 765 N N . VAL A 1 87 ? -3.629 7.062 21.953 1 50.81 87 VAL A N 1
ATOM 766 C CA . VAL A 1 87 ? -4.055 7.379 23.312 1 50.81 87 VAL A CA 1
ATOM 767 C C . VAL A 1 87 ? -5.418 6.75 23.578 1 50.81 87 VAL A C 1
ATOM 769 O O . VAL A 1 87 ? -6.34 6.875 22.781 1 50.81 87 VAL A O 1
ATOM 772 N N . LYS A 1 88 ? -5.426 5.828 24.422 1 49.97 88 LYS A N 1
ATOM 773 C CA . LYS A 1 88 ? -6.422 4.988 25.078 1 49.97 88 LYS A CA 1
ATOM 774 C C . LYS A 1 88 ? -7.676 5.785 25.422 1 49.97 88 LYS A C 1
ATOM 776 O O . LYS A 1 88 ? -7.711 6.492 26.438 1 49.97 88 LYS A O 1
ATOM 781 N N . THR A 1 89 ? -8.266 6.613 24.578 1 50.31 89 THR A N 1
ATOM 782 C CA . THR A 1 89 ? -9.414 7.102 25.344 1 50.31 89 THR A CA 1
ATOM 783 C C . THR A 1 89 ? -10.492 6.023 25.438 1 50.31 89 THR A C 1
ATOM 785 O O . THR A 1 89 ? -10.914 5.465 24.422 1 50.31 89 THR A O 1
ATOM 788 N N . GLU A 1 90 ? -10.664 5.48 26.422 1 51.59 90 GLU A N 1
ATOM 789 C CA . GLU A 1 90 ? -11.867 4.789 26.859 1 51.59 90 GLU A CA 1
ATOM 790 C C . GLU A 1 90 ? -13.125 5.508 26.375 1 51.59 90 GLU A C 1
ATOM 792 O O . GLU A 1 90 ? -13.234 6.727 26.5 1 51.59 90 GLU A O 1
ATOM 797 N N . GLY A 1 91 ? -13.875 4.844 25.5 1 61.12 91 GLY A N 1
ATOM 798 C CA . GLY A 1 91 ? -15.195 5.324 25.125 1 61.12 91 GLY A CA 1
ATOM 799 C C . GLY A 1 91 ? -15.25 5.91 23.734 1 61.12 91 GLY A C 1
ATOM 800 O O . GLY A 1 91 ? -16.156 6.684 23.406 1 61.12 91 GLY A O 1
ATOM 801 N N . THR A 1 92 ? -14.172 5.805 23.094 1 71.31 92 THR A N 1
ATOM 802 C CA . THR A 1 92 ? -14.281 6.406 21.766 1 71.31 92 THR A CA 1
ATOM 803 C C . THR A 1 92 ? -15.242 5.613 20.891 1 71.31 92 THR A C 1
ATOM 805 O O . THR A 1 92 ? -15.227 4.379 20.906 1 71.31 92 THR A O 1
ATOM 808 N N . ASN A 1 93 ? -16.234 6.301 20.391 1 85.31 93 ASN A N 1
ATOM 809 C CA . ASN A 1 93 ? -17.219 5.66 19.516 1 85.31 93 ASN A CA 1
ATOM 810 C C . ASN A 1 93 ? -16.578 5.199 18.219 1 85.31 93 ASN A C 1
ATOM 812 O O . ASN A 1 93 ? -15.43 5.555 17.922 1 85.31 93 ASN A O 1
ATOM 816 N N . LEU A 1 94 ? -17.078 4.305 17.609 1 88.88 94 LEU A N 1
ATOM 817 C CA . LEU A 1 94 ? -16.594 3.641 16.406 1 88.88 94 LEU A CA 1
ATOM 818 C C . LEU A 1 94 ? -16.266 4.656 15.32 1 88.88 94 LEU A C 1
ATOM 820 O O . LEU A 1 94 ? -15.258 4.52 14.617 1 88.88 94 LEU A O 1
ATOM 824 N N . ALA A 1 95 ? -17.109 5.617 15.195 1 89.5 95 ALA A N 1
ATOM 825 C CA . ALA A 1 95 ? -16.922 6.652 14.18 1 89.5 95 ALA A CA 1
ATOM 826 C C . ALA A 1 95 ? -15.594 7.383 14.391 1 89.5 95 ALA A C 1
ATOM 828 O O . ALA A 1 95 ? -14.883 7.688 13.43 1 89.5 95 ALA A O 1
ATOM 829 N N . ALA A 1 96 ? -15.305 7.664 15.609 1 89.19 96 ALA A N 1
ATOM 830 C CA . ALA A 1 96 ? -14.055 8.352 15.922 1 89.19 96 ALA A CA 1
ATOM 831 C C . ALA A 1 96 ? -12.852 7.465 15.609 1 89.19 96 ALA A C 1
ATOM 833 O O . ALA A 1 96 ? -11.836 7.945 15.094 1 89.19 96 ALA A O 1
ATOM 834 N N . LYS A 1 97 ? -12.953 6.223 15.922 1 90.44 97 LYS A N 1
ATOM 835 C CA . LYS A 1 97 ? -11.883 5.277 15.625 1 90.44 97 LYS A CA 1
ATOM 836 C C . LYS A 1 97 ? -11.633 5.188 14.117 1 90.44 97 LYS A C 1
ATOM 838 O O . LYS A 1 97 ? -10.484 5.164 13.672 1 90.44 97 LYS A O 1
ATOM 843 N N . ILE A 1 98 ? -12.633 5.188 13.383 1 92.56 98 ILE A N 1
ATOM 844 C CA . ILE A 1 98 ? -12.539 5.109 11.93 1 92.56 98 ILE A CA 1
ATOM 845 C C . ILE A 1 98 ? -11.836 6.352 11.391 1 92.56 98 ILE A C 1
ATOM 847 O O . ILE A 1 98 ? -10.906 6.25 10.586 1 92.56 98 ILE A O 1
ATOM 851 N N . LYS A 1 99 ? -12.305 7.453 11.891 1 90.75 99 LYS A N 1
ATOM 852 C CA . LYS A 1 99 ? -11.711 8.703 11.422 1 90.75 99 LYS A CA 1
ATOM 853 C C . LYS A 1 99 ? -10.219 8.75 11.734 1 90.75 99 LYS A C 1
ATOM 855 O O . LYS A 1 99 ? -9.422 9.195 10.914 1 90.75 99 LYS A O 1
ATOM 860 N N . LEU A 1 100 ? -9.906 8.344 12.867 1 90 100 LEU A N 1
ATOM 861 C CA . LEU A 1 100 ? -8.508 8.305 13.273 1 90 100 LEU A CA 1
ATOM 862 C C . LEU A 1 100 ? -7.703 7.379 12.367 1 90 100 LEU A C 1
ATOM 864 O O . LEU A 1 100 ? -6.598 7.723 11.938 1 90 100 LEU A O 1
ATOM 868 N N . PHE A 1 101 ? -8.227 6.273 12.125 1 93.75 101 PHE A N 1
ATOM 869 C CA . PHE A 1 101 ? -7.531 5.32 11.266 1 93.75 101 PHE A CA 1
ATOM 870 C C . PHE A 1 101 ? -7.398 5.863 9.844 1 93.75 101 PHE A C 1
ATOM 872 O O . PHE A 1 101 ? -6.332 5.762 9.234 1 93.75 101 PHE A O 1
ATOM 879 N N . GLU A 1 102 ? -8.422 6.453 9.32 1 92.5 102 GLU A N 1
ATOM 880 C CA . GLU A 1 102 ? -8.359 7.086 8.008 1 92.5 102 GLU A CA 1
ATOM 881 C C . GLU A 1 102 ? -7.219 8.094 7.934 1 92.5 102 GLU A C 1
ATOM 883 O O . GLU A 1 102 ? -6.434 8.078 6.984 1 92.5 102 GLU A O 1
ATOM 888 N N . ASN A 1 103 ? -7.145 8.891 8.906 1 89.94 103 ASN A N 1
ATOM 889 C CA . ASN A 1 103 ? -6.105 9.914 8.953 1 89.94 103 ASN A CA 1
ATOM 890 C C . ASN A 1 103 ? -4.715 9.289 9.055 1 89.94 103 ASN A C 1
ATOM 892 O O . ASN A 1 103 ? -3.771 9.758 8.414 1 89.94 103 ASN A O 1
ATOM 896 N N . SER A 1 104 ? -4.652 8.266 9.812 1 93.12 104 SER A N 1
ATOM 897 C CA . SER A 1 104 ? -3.363 7.609 10 1 93.12 104 SER A CA 1
ATOM 898 C C . SER A 1 104 ? -2.879 6.965 8.703 1 93.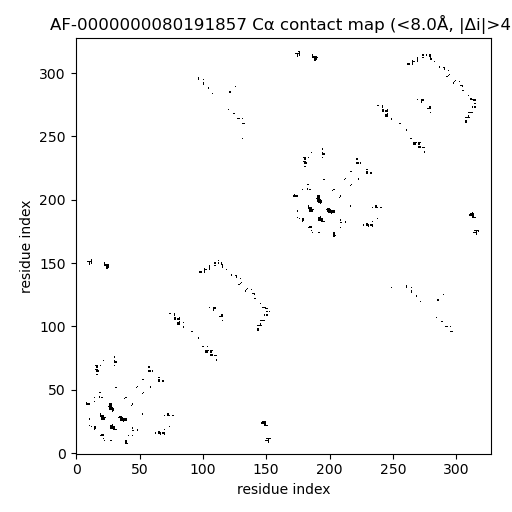12 104 SER A C 1
ATOM 900 O O . SER A 1 104 ? -1.715 7.113 8.328 1 93.12 104 SER A O 1
ATOM 902 N N . LEU A 1 105 ? -3.764 6.277 8.078 1 94.88 105 LEU A N 1
ATOM 903 C CA . LEU A 1 105 ? -3.379 5.613 6.836 1 94.88 105 LEU A CA 1
ATOM 904 C C . LEU A 1 105 ? -2.969 6.629 5.777 1 94.88 105 LEU A C 1
ATOM 906 O O . LEU A 1 105 ? -1.949 6.457 5.105 1 94.88 105 LEU A O 1
ATOM 910 N N . THR A 1 106 ? -3.641 7.691 5.684 1 91.69 106 THR A N 1
ATOM 911 C CA . THR A 1 106 ? -3.295 8.734 4.719 1 91.69 106 THR A CA 1
ATOM 912 C C . THR A 1 106 ? -1.956 9.367 5.07 1 91.69 106 THR A C 1
ATOM 914 O O . THR A 1 106 ? -1.135 9.633 4.191 1 91.69 106 THR A O 1
ATOM 917 N N . ALA A 1 107 ? -1.747 9.586 6.328 1 91.56 107 ALA A N 1
ATOM 918 C CA . ALA A 1 107 ? -0.475 10.141 6.785 1 91.56 107 ALA A CA 1
ATOM 919 C C . ALA A 1 107 ? 0.683 9.203 6.445 1 91.56 107 ALA A C 1
ATOM 921 O O . ALA A 1 107 ? 1.756 9.656 6.039 1 91.56 107 ALA A O 1
ATOM 922 N N . ILE A 1 108 ? 0.46 7.949 6.594 1 93.69 108 ILE A N 1
ATOM 923 C CA . ILE A 1 108 ? 1.485 6.961 6.281 1 93.69 108 ILE A CA 1
ATOM 924 C C . ILE A 1 108 ? 1.815 7.008 4.793 1 93.69 108 ILE A C 1
ATOM 926 O O . ILE A 1 108 ? 2.988 6.992 4.41 1 93.69 108 ILE A O 1
ATOM 930 N N . LEU A 1 109 ? 0.833 7.078 3.977 1 93.44 109 LEU A N 1
ATOM 931 C CA . LEU A 1 109 ? 1.049 7.152 2.537 1 93.44 109 LEU A CA 1
ATOM 932 C C . LEU A 1 109 ? 1.909 8.359 2.178 1 93.44 109 LEU A C 1
ATOM 934 O O . LEU A 1 109 ? 2.869 8.242 1.413 1 93.44 109 LEU A O 1
ATOM 938 N N . VAL A 1 110 ? 1.614 9.477 2.715 1 89.69 110 VAL A N 1
ATOM 939 C CA . VAL A 1 110 ? 2.348 10.711 2.441 1 89.69 110 VAL A CA 1
ATOM 940 C C . VAL A 1 110 ? 3.789 10.57 2.93 1 89.69 110 VAL A C 1
ATOM 942 O O . VAL A 1 110 ? 4.73 10.883 2.195 1 89.69 110 VAL A O 1
ATOM 945 N N . ARG A 1 111 ? 3.92 10.094 4.066 1 90.38 111 ARG A N 1
ATOM 946 C CA . ARG A 1 111 ? 5.234 9.914 4.672 1 90.38 111 ARG A CA 1
ATOM 947 C C . ARG A 1 111 ? 6.121 9.023 3.807 1 90.38 111 ARG A C 1
ATOM 949 O O . ARG A 1 111 ? 7.309 9.312 3.627 1 90.38 111 ARG A O 1
ATOM 956 N N . GLU A 1 112 ? 5.473 8.062 3.264 1 92.62 112 GLU A N 1
ATOM 957 C CA . GLU A 1 112 ? 6.215 7.059 2.504 1 92.62 112 GLU A CA 1
ATOM 958 C C . GLU A 1 112 ? 6.301 7.438 1.028 1 92.62 112 GLU A C 1
ATOM 960 O O . GLU A 1 112 ? 6.863 6.691 0.224 1 92.62 112 GLU A O 1
ATOM 965 N N . GLY A 1 113 ? 5.723 8.547 0.661 1 88.62 113 GLY A N 1
ATOM 966 C CA . GLY A 1 113 ? 5.781 9.031 -0.709 1 88.62 113 GLY A CA 1
ATOM 967 C C . GLY A 1 113 ? 4.945 8.211 -1.671 1 88.62 113 GLY A C 1
ATOM 968 O O . GLY A 1 113 ? 5.3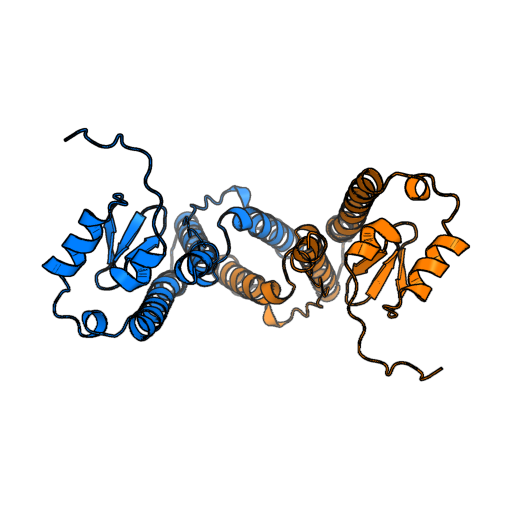05 8.055 -2.84 1 88.62 113 GLY A O 1
ATOM 969 N N . LYS A 1 114 ? 3.932 7.551 -1.202 1 92.62 114 LYS A N 1
ATOM 970 C CA . LYS A 1 114 ? 3.029 6.766 -2.043 1 92.62 114 LYS A CA 1
ATOM 971 C C . LYS A 1 114 ? 1.886 7.629 -2.572 1 92.62 114 LYS A C 1
ATOM 973 O O . LYS A 1 114 ? 1.377 8.5 -1.862 1 92.62 114 LYS A O 1
ATOM 978 N N . PRO A 1 115 ? 1.526 7.418 -3.846 1 91.06 115 PRO A N 1
ATOM 979 C CA . PRO A 1 115 ? 0.378 8.172 -4.355 1 91.06 115 PRO A CA 1
ATOM 980 C C . PRO A 1 115 ? -0.916 7.848 -3.613 1 91.06 115 PRO A C 1
ATOM 982 O O . PRO A 1 115 ? -1.075 6.738 -3.094 1 91.06 115 PRO A O 1
ATOM 985 N N . PHE A 1 116 ? -1.848 8.734 -3.582 1 91.06 116 PHE A N 1
ATOM 986 C CA . PHE A 1 116 ? -3.117 8.539 -2.895 1 91.06 116 PHE A CA 1
ATOM 987 C C . PHE A 1 116 ? -3.91 7.406 -3.539 1 91.06 116 PHE A C 1
ATOM 989 O O . PHE A 1 116 ? -4.664 6.707 -2.861 1 91.06 116 PHE A O 1
ATOM 996 N N . SER A 1 117 ? -3.697 7.207 -4.832 1 93.38 117 SER A N 1
ATOM 997 C CA . SER A 1 117 ? -4.426 6.168 -5.547 1 93.38 117 SER A CA 1
ATOM 998 C C . SER A 1 117 ? -4.164 4.793 -4.941 1 93.38 117 SER A C 1
ATOM 1000 O O . SER A 1 117 ? -4.957 3.867 -5.121 1 93.38 117 SER A O 1
ATOM 1002 N N . ASP A 1 118 ? -3.119 4.641 -4.195 1 95.69 118 ASP A N 1
ATOM 1003 C CA . ASP A 1 118 ? -2.787 3.359 -3.582 1 95.69 118 ASP A CA 1
ATOM 1004 C C . ASP A 1 118 ? -3.797 2.99 -2.498 1 95.69 118 ASP A C 1
ATOM 1006 O O . ASP A 1 118 ? -3.848 1.84 -2.055 1 95.69 118 ASP A O 1
ATOM 1010 N N . ILE A 1 119 ? -4.637 3.92 -2.074 1 96 119 ILE A N 1
ATOM 1011 C CA . ILE A 1 119 ? -5.633 3.66 -1.043 1 96 119 ILE A CA 1
ATOM 1012 C C . ILE A 1 119 ? -6.488 2.457 -1.44 1 96 119 ILE A C 1
ATOM 1014 O O . ILE A 1 119 ? -6.902 1.672 -0.584 1 96 119 ILE A O 1
ATOM 1018 N N . GLU A 1 120 ? -6.734 2.336 -2.707 1 96.25 120 GLU A N 1
ATOM 1019 C CA . GLU A 1 120 ? -7.586 1.252 -3.186 1 96.25 120 GLU A CA 1
ATOM 1020 C C . GLU A 1 120 ? -6.945 -0.109 -2.924 1 96.25 120 GLU A C 1
ATOM 1022 O O . GLU A 1 120 ? -7.645 -1.086 -2.645 1 96.25 120 GLU A O 1
ATOM 1027 N N . ILE A 1 121 ? -5.664 -0.193 -3.051 1 97.5 121 ILE A N 1
ATOM 1028 C CA . ILE A 1 121 ? -4.949 -1.432 -2.764 1 97.5 121 ILE A CA 1
ATOM 1029 C C . ILE A 1 121 ? -5.055 -1.755 -1.275 1 97.5 121 ILE A C 1
ATOM 1031 O O . ILE A 1 121 ? -5.324 -2.898 -0.899 1 97.5 121 ILE A O 1
ATOM 1035 N N . PHE A 1 122 ? -4.922 -0.776 -0.444 1 97.88 122 PHE A N 1
ATOM 1036 C CA . PHE A 1 122 ? -5.039 -0.965 0.997 1 97.88 122 PHE A CA 1
ATOM 1037 C C . PHE A 1 122 ? -6.453 -1.399 1.373 1 97.88 122 PHE A C 1
ATOM 1039 O O . PHE A 1 122 ? -6.633 -2.273 2.223 1 97.88 122 PHE A O 1
ATOM 1046 N N . LYS A 1 123 ? -7.395 -0.792 0.738 1 97 123 LYS A N 1
ATOM 1047 C CA . LYS A 1 123 ? -8.773 -1.197 0.998 1 97 123 LYS A CA 1
ATOM 1048 C C . LYS A 1 123 ? -8.984 -2.674 0.676 1 97 123 LYS A C 1
ATOM 1050 O O . LYS A 1 123 ? -9.633 -3.395 1.436 1 97 123 LYS A O 1
ATOM 1055 N N . GLU A 1 124 ? -8.453 -3.084 -0.43 1 96.38 124 GLU A N 1
ATOM 1056 C CA . GLU A 1 124 ? -8.578 -4.484 -0.817 1 96.38 124 GLU A CA 1
ATOM 1057 C C . GLU A 1 124 ? -7.926 -5.402 0.216 1 96.38 124 GLU A C 1
ATOM 1059 O O . GLU A 1 124 ? -8.531 -6.383 0.649 1 96.38 124 GLU A O 1
ATOM 1064 N N . VAL A 1 125 ? -6.762 -5.113 0.615 1 97.12 125 VAL A N 1
ATOM 1065 C CA . VAL A 1 125 ? -5.996 -5.93 1.552 1 97.12 125 VAL A CA 1
ATOM 1066 C C . VAL A 1 125 ? -6.695 -5.953 2.908 1 97.12 125 VAL A C 1
ATOM 1068 O O . VAL A 1 125 ? -6.828 -7.012 3.527 1 97.12 125 VAL A O 1
ATOM 1071 N N . LEU A 1 126 ? -7.191 -4.797 3.379 1 96.94 126 LEU A N 1
ATOM 1072 C CA . LEU A 1 126 ? -7.883 -4.715 4.66 1 96.94 126 LEU A CA 1
ATOM 1073 C C . LEU A 1 126 ? -9.18 -5.52 4.633 1 96.94 126 LEU A C 1
ATOM 1075 O O . LEU A 1 126 ? -9.539 -6.152 5.629 1 96.94 126 LEU A O 1
ATOM 1079 N N . SER A 1 127 ? -9.852 -5.469 3.539 1 95.06 127 SER A N 1
ATOM 1080 C CA . SER A 1 127 ? -11.078 -6.246 3.4 1 95.06 127 SER A CA 1
ATOM 1081 C C . SER A 1 127 ? -10.797 -7.746 3.48 1 95.06 127 SER A C 1
ATOM 1083 O O . SER A 1 127 ? -11.508 -8.477 4.172 1 95.06 127 SER A O 1
ATOM 1085 N N . LEU A 1 128 ? -9.781 -8.195 2.777 1 94.25 128 LEU A N 1
ATOM 1086 C CA . LEU A 1 128 ? -9.383 -9.602 2.824 1 94.25 128 LEU A CA 1
ATOM 1087 C C . LEU A 1 128 ? -8.984 -10.008 4.238 1 94.25 128 LEU A C 1
ATOM 1089 O O . LEU A 1 128 ? -9.391 -11.062 4.727 1 94.25 128 LEU A O 1
ATOM 1093 N N . TYR A 1 129 ? -8.219 -9.18 4.824 1 94.94 129 TYR A N 1
ATOM 1094 C CA . TYR A 1 129 ? -7.738 -9.406 6.184 1 94.94 129 TYR A CA 1
ATOM 1095 C C . TYR A 1 129 ? -8.906 -9.555 7.156 1 94.94 129 TYR A C 1
ATOM 1097 O O . TYR A 1 129 ? -8.93 -10.484 7.961 1 94.94 129 TYR A O 1
ATOM 1105 N N . THR A 1 130 ? -9.852 -8.672 7.113 1 94.19 130 THR A N 1
ATOM 1106 C CA . THR A 1 130 ? -11 -8.68 8.008 1 94.19 130 THR A CA 1
ATOM 1107 C C . THR A 1 130 ? -11.844 -9.93 7.785 1 94.19 130 THR A C 1
ATOM 1109 O O . THR A 1 130 ? -12.281 -10.57 8.742 1 94.19 130 THR A O 1
ATOM 1112 N N . ARG A 1 131 ? -12.008 -10.234 6.594 1 91.06 131 ARG A N 1
ATOM 1113 C CA . ARG A 1 131 ? -12.82 -11.398 6.258 1 91.06 131 ARG A CA 1
ATOM 1114 C C . ARG A 1 131 ? -12.18 -12.68 6.766 1 91.06 131 ARG A C 1
ATOM 1116 O O . ARG A 1 131 ? -12.875 -13.57 7.273 1 91.06 131 ARG A O 1
ATOM 1123 N N . GLU A 1 132 ? -10.891 -12.766 6.672 1 90.19 132 GLU A N 1
ATOM 1124 C CA . GLU A 1 132 ? -10.18 -13.992 7.008 1 90.19 132 GLU A CA 1
ATOM 1125 C C . GLU A 1 132 ? -10.039 -14.156 8.516 1 90.19 132 GLU A C 1
ATOM 1127 O O . GLU A 1 132 ? -10.219 -15.258 9.047 1 90.19 132 GLU A O 1
ATOM 1132 N N . PHE A 1 133 ? -9.789 -13.125 9.164 1 91.75 133 PHE A N 1
ATOM 1133 C CA . PHE A 1 133 ? -9.383 -13.281 10.555 1 91.75 133 PHE A CA 1
ATOM 1134 C C . PHE A 1 133 ? -10.484 -12.789 11.492 1 91.75 133 PHE A C 1
ATOM 1136 O O . PHE A 1 133 ? -10.508 -13.156 12.672 1 91.75 133 PHE A O 1
ATOM 1143 N N . PHE A 1 134 ? -11.328 -11.922 11.016 1 91.25 134 PHE A N 1
ATOM 1144 C CA . PHE A 1 134 ? -12.367 -11.352 11.859 1 91.25 134 PHE A CA 1
ATOM 1145 C C . PHE A 1 134 ? -13.719 -11.375 11.156 1 91.25 134 PHE A C 1
ATOM 1147 O O . PHE A 1 134 ? -14.375 -10.336 11.031 1 91.25 134 PHE A O 1
ATOM 1154 N N . PRO A 1 135 ? -14.039 -12.602 10.891 1 85.5 135 PRO A N 1
ATOM 1155 C CA . PRO A 1 135 ? -15.344 -12.688 10.227 1 85.5 135 PRO A CA 1
ATOM 1156 C C . PRO A 1 135 ? -16.5 -12.242 11.117 1 85.5 135 PRO A C 1
ATOM 1158 O O . PRO A 1 135 ? -16.484 -12.484 12.32 1 85.5 135 PRO A O 1
ATOM 1161 N N . ASN A 1 136 ? -17.5 -11.422 10.562 1 79.69 136 ASN A N 1
ATOM 1162 C CA . ASN A 1 136 ? -18.75 -11.039 11.195 1 79.69 136 ASN A CA 1
ATOM 1163 C C . ASN A 1 136 ? -18.531 -10.016 12.312 1 79.69 136 ASN A C 1
ATOM 1165 O O . ASN A 1 136 ? -19.266 -10.008 13.305 1 79.69 136 ASN A O 1
ATOM 1169 N N . LYS A 1 137 ? -17.484 -9.281 12.43 1 79.62 137 LYS A N 1
ATOM 1170 C CA . LYS A 1 137 ? -17.203 -8.32 13.492 1 79.62 137 LYS A CA 1
ATOM 1171 C C . LYS A 1 137 ? -17.734 -6.938 13.133 1 79.62 137 LYS A C 1
ATOM 1173 O O . LYS A 1 137 ? -17.5 -5.969 13.859 1 79.62 137 LYS A O 1
ATOM 1178 N N . GLY A 1 138 ? -18.453 -6.773 12.133 1 79.5 138 GLY A N 1
ATOM 1179 C CA . GLY A 1 138 ? -19.234 -5.57 11.883 1 79.5 138 GLY A CA 1
ATOM 1180 C C . GLY A 1 138 ? -18.406 -4.434 11.305 1 79.5 138 GLY A C 1
ATOM 1181 O O . GLY A 1 138 ? -18.812 -3.277 11.336 1 79.5 138 GLY A O 1
ATOM 1182 N N . ILE A 1 139 ? -17.156 -4.59 11.055 1 88.44 139 ILE A N 1
ATOM 1183 C CA . ILE A 1 139 ? -16.359 -3.537 10.414 1 88.44 139 ILE A CA 1
ATOM 1184 C C . ILE A 1 139 ? -16.297 -3.785 8.914 1 88.44 139 ILE A C 1
ATOM 1186 O O . ILE A 1 139 ? -15.914 -4.875 8.469 1 88.44 139 ILE A O 1
ATOM 1190 N N . ASP A 1 140 ? -16.719 -2.771 8.195 1 92.06 140 ASP A N 1
ATOM 1191 C CA . ASP A 1 140 ? -16.672 -2.82 6.734 1 92.06 140 ASP A CA 1
ATOM 1192 C C . ASP A 1 140 ? -15.805 -1.699 6.176 1 92.06 140 ASP A C 1
ATOM 1194 O O . ASP A 1 140 ? -16.094 -0.519 6.383 1 92.06 140 ASP A O 1
ATOM 1198 N N . ILE A 1 141 ? -14.828 -2.074 5.414 1 93.81 141 ILE A N 1
ATOM 1199 C CA . ILE A 1 141 ? -13.844 -1.136 4.895 1 93.81 141 ILE A CA 1
ATOM 1200 C C . ILE A 1 141 ? -14.508 -0.164 3.928 1 93.81 141 ILE A C 1
ATOM 1202 O O . ILE A 1 141 ? -14.062 0.975 3.773 1 93.81 141 ILE A O 1
ATOM 1206 N N . ASN A 1 142 ? -15.555 -0.618 3.352 1 90.62 142 ASN A N 1
ATOM 1207 C CA . ASN A 1 142 ? -16.266 0.25 2.416 1 90.62 142 ASN A CA 1
ATOM 1208 C C . ASN A 1 142 ? -16.891 1.443 3.127 1 90.62 142 ASN A C 1
ATOM 1210 O O . ASN A 1 142 ? -17.281 2.42 2.484 1 90.62 142 ASN A O 1
ATOM 1214 N N . ASP A 1 143 ? -16.938 1.445 4.41 1 91.19 143 ASP A N 1
ATOM 1215 C CA . ASP A 1 143 ? -17.469 2.553 5.199 1 91.19 143 ASP A CA 1
ATOM 1216 C C . ASP A 1 143 ? -16.422 3.641 5.402 1 91.19 143 ASP A C 1
ATOM 1218 O O . ASP A 1 143 ? -16.734 4.75 5.832 1 91.19 143 ASP A O 1
ATOM 1222 N N . PHE A 1 144 ? -15.32 3.328 5.18 1 94.31 144 PHE A N 1
ATOM 1223 C CA . PHE A 1 144 ? -14.234 4.27 5.387 1 94.31 144 PHE A CA 1
ATOM 1224 C C . PHE A 1 144 ? -14.18 5.301 4.262 1 94.31 144 PHE A C 1
ATOM 1226 O O . PHE A 1 144 ? -14.367 4.957 3.092 1 94.31 144 PHE A O 1
ATOM 1233 N N . LYS A 1 145 ? -13.898 6.516 4.633 1 92.19 145 LYS A N 1
ATOM 1234 C CA . LYS A 1 145 ? -13.828 7.617 3.678 1 92.19 145 LYS A CA 1
ATOM 1235 C C . LYS A 1 145 ? -12.469 8.312 3.74 1 92.19 145 LYS A C 1
ATOM 1237 O O . LYS A 1 145 ? -12.336 9.375 4.355 1 92.19 145 LYS A O 1
ATOM 1242 N N . PHE A 1 146 ? -11.609 7.805 2.928 1 91.38 146 PHE A N 1
ATOM 1243 C CA . PHE A 1 146 ? -10.25 8.344 2.895 1 91.38 146 PHE A CA 1
ATOM 1244 C C . PHE A 1 146 ? -10.203 9.625 2.072 1 91.38 146 PHE A C 1
ATOM 1246 O O . PHE A 1 146 ? -10.859 9.734 1.038 1 91.38 146 PHE A O 1
ATOM 1253 N N . GLN A 1 147 ? -9.398 10.484 2.502 1 84.62 147 GLN A N 1
ATOM 1254 C CA . GLN A 1 147 ? -9.219 11.742 1.782 1 84.62 147 GLN A CA 1
ATOM 1255 C C . GLN A 1 147 ? -7.766 11.922 1.342 1 84.62 147 GLN A C 1
ATOM 1257 O O . GLN A 1 147 ? -6.844 11.562 2.074 1 84.62 147 GLN A O 1
ATOM 1262 N N . SER A 1 148 ? -7.516 12.234 -0.088 1 74.88 148 SER A N 1
ATOM 1263 C CA . SER A 1 148 ? -6.203 12.375 -0.702 1 74.88 148 SER A CA 1
ATOM 1264 C C . SER A 1 148 ? -5.422 13.523 -0.073 1 74.88 148 SER A C 1
ATOM 1266 O O . SER A 1 148 ? -6.012 14.508 0.386 1 74.88 148 SER A O 1
ATOM 1268 N N . TYR A 1 149 ? -4.07 13.117 0.011 1 58.5 149 TYR A N 1
ATOM 1269 C CA . TYR A 1 149 ? -3.092 14.18 0.233 1 58.5 149 TYR A CA 1
ATOM 1270 C C . TYR A 1 149 ? -2.324 14.484 -1.048 1 58.5 149 TYR A C 1
ATOM 1272 O O . TYR A 1 149 ? -2.047 13.586 -1.845 1 58.5 149 TYR A O 1
ATOM 1280 N N . ASN A 1 150 ? -2.607 15.117 -2.014 1 46.91 150 ASN A N 1
ATOM 1281 C CA . ASN A 1 150 ? -1.933 15.297 -3.295 1 46.91 150 ASN A CA 1
ATOM 1282 C C . ASN A 1 150 ? -0.429 15.484 -3.115 1 46.91 150 ASN A C 1
ATOM 1284 O O . ASN A 1 150 ? 0.007 16.453 -2.49 1 46.91 150 ASN A O 1
ATOM 1288 N N . TYR A 1 151 ? 0.446 14.562 -2.967 1 40.22 151 TYR A N 1
ATOM 1289 C CA . TYR A 1 151 ? 1.886 14.781 -3.062 1 40.22 151 TYR A CA 1
ATOM 1290 C C . TYR A 1 151 ? 2.324 14.891 -4.52 1 40.22 151 TYR A C 1
ATOM 1292 O O . TYR A 1 151 ? 1.943 14.062 -5.352 1 40.22 151 TYR A O 1
ATOM 1300 N N . ILE A 1 152 ? 2.484 15.922 -5.25 1 35.03 152 ILE A N 1
ATOM 1301 C CA . ILE A 1 152 ? 3.168 15.984 -6.539 1 35.03 152 ILE A CA 1
ATOM 1302 C C . ILE A 1 152 ? 4.578 15.414 -6.402 1 35.03 152 ILE A C 1
ATOM 1304 O O . ILE A 1 152 ? 5.398 15.945 -5.648 1 35.03 152 ILE A O 1
ATOM 1308 N N . THR A 1 153 ? 4.867 14.195 -6.477 1 35.12 153 THR A N 1
ATOM 1309 C CA . THR A 1 153 ? 6.223 13.688 -6.668 1 35.12 153 THR A CA 1
ATOM 1310 C C . THR A 1 153 ? 6.871 14.328 -7.891 1 35.12 153 THR A C 1
ATOM 1312 O O . THR A 1 153 ? 6.535 13.992 -9.031 1 35.12 153 THR A O 1
ATOM 1315 N N . LYS A 1 154 ? 7 15.586 -8.102 1 33 154 LYS A N 1
ATOM 1316 C CA . LYS A 1 154 ? 7.766 16.188 -9.195 1 33 154 LYS A CA 1
ATOM 1317 C C . LYS A 1 154 ? 9.25 15.852 -9.078 1 33 154 LYS A C 1
ATOM 1319 O O . LYS A 1 154 ? 10.047 16.703 -8.664 1 33 154 LYS A O 1
ATOM 1324 N N . LYS A 1 155 ? 9.805 14.844 -8.656 1 32.56 155 LYS A N 1
ATOM 1325 C CA . LYS A 1 155 ? 11.258 14.852 -8.789 1 32.56 155 LYS A CA 1
ATOM 1326 C C . LYS A 1 155 ? 11.68 15.148 -10.219 1 32.56 155 LYS A C 1
ATOM 1328 O O . LYS A 1 155 ? 12.617 15.914 -10.453 1 32.56 155 LYS A O 1
ATOM 1333 N N . ASP A 1 156 ? 11.445 14.289 -11.195 1 32.16 156 ASP A N 1
ATOM 1334 C CA . ASP A 1 156 ? 12.484 14.039 -12.195 1 32.16 156 ASP A CA 1
ATOM 1335 C C . ASP A 1 156 ? 12.562 15.188 -13.195 1 32.16 156 ASP A C 1
ATOM 1337 O O . ASP A 1 156 ? 13.352 15.148 -14.141 1 32.16 156 ASP A O 1
ATOM 1341 N N . GLU A 1 157 ? 11.609 16.062 -13.305 1 31.58 157 GLU A N 1
ATOM 1342 C CA . GLU A 1 157 ? 11.781 16.797 -14.562 1 31.58 157 GLU A CA 1
ATOM 1343 C C . GLU A 1 157 ? 12.961 17.766 -14.484 1 31.58 157 GLU A C 1
ATOM 1345 O O . GLU A 1 157 ? 13.734 17.891 -15.438 1 31.58 157 GLU A O 1
ATOM 1350 N N . ASN A 1 158 ? 12.938 18.766 -13.523 1 33.53 158 ASN A N 1
ATOM 1351 C CA . ASN A 1 158 ? 13.734 19.938 -13.836 1 33.53 158 ASN A CA 1
ATOM 1352 C C . ASN A 1 158 ? 15.219 19.703 -13.578 1 33.53 158 ASN A C 1
ATOM 1354 O O . ASN A 1 158 ? 16.047 20.609 -13.742 1 33.53 158 ASN A O 1
ATOM 1358 N N . PHE A 1 159 ? 15.727 18.609 -12.922 1 30.75 159 PHE A N 1
ATOM 1359 C CA . PHE A 1 159 ? 17.188 18.656 -12.883 1 30.75 159 PHE A CA 1
ATOM 1360 C C . PHE A 1 159 ? 17.766 18.562 -14.289 1 30.75 159 PHE A C 1
ATOM 1362 O O . PHE A 1 159 ? 18.984 18.688 -14.469 1 30.75 159 PHE A O 1
ATOM 1369 N N . LYS A 1 160 ? 16.938 18.062 -15.266 1 32.03 160 LYS A N 1
ATOM 1370 C CA . LYS A 1 160 ? 17.578 18.047 -16.578 1 32.03 160 LYS A CA 1
ATOM 1371 C C . LYS A 1 160 ? 17.703 19.453 -17.156 1 32.03 160 LYS A C 1
ATOM 1373 O O . LYS A 1 160 ? 18.312 19.656 -18.203 1 32.03 160 LYS A O 1
ATOM 1378 N N . LYS A 1 161 ? 16.875 20.422 -16.766 1 29.08 161 LYS A N 1
ATOM 1379 C CA . LYS A 1 161 ? 17 21.609 -17.609 1 29.08 161 LYS A CA 1
ATOM 1380 C C . LYS A 1 161 ? 18.281 22.375 -17.266 1 29.08 161 LYS A C 1
ATOM 1382 O O . LYS A 1 161 ? 18.75 23.203 -18.062 1 29.08 161 LYS A O 1
ATOM 1387 N N . ASN A 1 162 ? 18.719 22.453 -15.984 1 29.23 162 ASN A N 1
ATOM 1388 C CA . ASN A 1 162 ? 19.781 23.438 -15.914 1 29.23 162 ASN A CA 1
ATOM 1389 C C . ASN A 1 162 ? 21.078 22.906 -16.531 1 29.23 162 ASN A C 1
ATOM 1391 O O . ASN A 1 162 ? 22.141 23.547 -16.406 1 29.23 162 ASN A O 1
ATOM 1395 N N . LYS A 1 163 ? 21.219 21.578 -16.828 1 30.77 163 LYS A N 1
ATOM 1396 C CA . LYS A 1 163 ? 22.594 21.453 -17.328 1 30.77 163 LYS A CA 1
ATOM 1397 C C . LYS A 1 163 ? 22.688 21.922 -18.781 1 30.77 163 LYS A C 1
ATOM 1399 O O . LYS A 1 163 ? 23.766 21.859 -19.375 1 30.77 163 LYS A O 1
ATOM 1404 N N . PHE A 1 164 ? 21.5 22.203 -19.484 1 23.55 164 PHE A N 1
ATOM 1405 C CA . PHE A 1 164 ? 21.953 22.844 -20.719 1 23.55 164 PHE A CA 1
ATOM 1406 C C . PHE A 1 164 ? 21.969 24.359 -20.578 1 23.55 164 PHE A C 1
ATOM 1408 O O . PHE A 1 164 ? 21.156 24.922 -19.828 1 23.55 164 PHE A O 1
ATOM 1415 N N . MET B 1 1 ? 34.344 -21.594 -23.594 1 25.97 1 MET B N 1
ATOM 1416 C CA . MET B 1 1 ? 33 -21.109 -23.281 1 25.97 1 MET B CA 1
ATOM 1417 C C . MET B 1 1 ? 32.875 -20.734 -21.797 1 25.97 1 MET B C 1
ATOM 1419 O O . MET B 1 1 ? 32.969 -21.594 -20.922 1 25.97 1 MET B O 1
ATOM 1423 N N . GLU B 1 2 ? 33.531 -19.734 -21.328 1 34.72 2 GLU B N 1
ATOM 1424 C CA . GLU B 1 2 ? 33.625 -19.375 -19.922 1 34.72 2 GLU B CA 1
ATOM 1425 C C . GLU B 1 2 ? 32.281 -19.391 -19.25 1 34.72 2 GLU B C 1
ATOM 1427 O O . GLU B 1 2 ? 31.281 -18.906 -19.828 1 34.72 2 GLU B O 1
ATOM 1432 N N . LYS B 1 3 ? 31.938 -20.484 -18.516 1 39.16 3 LYS B N 1
ATOM 1433 C CA . LYS B 1 3 ? 30.719 -20.594 -17.719 1 39.16 3 LYS B CA 1
ATOM 1434 C C . LYS B 1 3 ? 30.375 -19.25 -17.078 1 39.16 3 LYS B C 1
ATOM 1436 O O . LYS B 1 3 ? 31.203 -18.656 -16.391 1 39.16 3 LYS B O 1
ATOM 1441 N N . LYS B 1 4 ? 29.766 -18.391 -17.609 1 42.12 4 LYS B N 1
ATOM 1442 C CA . LYS B 1 4 ? 29.281 -17.188 -16.953 1 42.12 4 LYS B CA 1
ATOM 1443 C C . LYS B 1 4 ? 28.953 -17.438 -15.492 1 42.12 4 LYS B C 1
ATOM 1445 O O . LYS B 1 4 ? 28.375 -18.484 -15.148 1 42.12 4 LYS B O 1
ATOM 1450 N N . THR B 1 5 ? 29.672 -17.141 -14.508 1 41.88 5 THR B N 1
ATOM 1451 C CA . THR B 1 5 ? 29.5 -17.234 -13.062 1 41.88 5 THR B CA 1
ATOM 1452 C C . THR B 1 5 ? 28.047 -16.969 -12.672 1 41.88 5 THR B C 1
ATOM 1454 O O . THR B 1 5 ? 27.328 -16.281 -13.391 1 41.88 5 THR B O 1
ATOM 1457 N N . LYS B 1 6 ? 27.406 -17.906 -11.711 1 42.59 6 LYS B N 1
ATOM 1458 C CA . LYS B 1 6 ? 26.047 -17.891 -11.164 1 42.59 6 LYS B CA 1
ATOM 1459 C C . LYS B 1 6 ? 25.594 -16.453 -10.867 1 42.59 6 LYS B C 1
ATOM 1461 O O . LYS B 1 6 ? 25.719 -15.984 -9.734 1 42.59 6 LYS B O 1
ATOM 1466 N N . GLU B 1 7 ? 26.156 -15.469 -11.336 1 44.31 7 GLU B N 1
ATOM 1467 C CA . GLU B 1 7 ? 25.594 -14.156 -11.039 1 44.31 7 GLU B CA 1
ATOM 1468 C C . GLU B 1 7 ? 24.062 -14.211 -11.039 1 44.31 7 GLU B C 1
ATOM 1470 O O . GLU B 1 7 ? 23.453 -14.836 -11.914 1 44.31 7 GLU B O 1
ATOM 1475 N N . GLN B 1 8 ? 23.422 -14.164 -9.875 1 53.5 8 GLN B N 1
ATOM 1476 C CA . GLN B 1 8 ? 21.984 -14.258 -9.656 1 53.5 8 GLN B CA 1
ATOM 1477 C C . GLN B 1 8 ? 21.203 -13.531 -10.75 1 53.5 8 GLN B C 1
ATOM 1479 O O . GLN B 1 8 ? 21.312 -12.312 -10.883 1 53.5 8 GLN B O 1
ATOM 1484 N N . ARG B 1 9 ? 21.031 -14.07 -11.852 1 71.94 9 ARG B N 1
ATOM 1485 C CA . ARG B 1 9 ? 20.266 -13.508 -12.961 1 71.94 9 ARG B CA 1
ATOM 1486 C C . ARG B 1 9 ? 18.891 -13.047 -12.492 1 71.94 9 ARG B C 1
ATOM 1488 O O . ARG B 1 9 ? 18.25 -13.703 -11.664 1 71.94 9 ARG B O 1
ATOM 1495 N N . LYS B 1 10 ? 18.719 -11.781 -12.586 1 83.62 10 LYS B N 1
ATOM 1496 C CA . LYS B 1 10 ? 17.406 -11.195 -12.273 1 83.62 10 LYS B CA 1
ATOM 1497 C C . LYS B 1 10 ? 16.406 -11.5 -13.375 1 83.62 10 LYS B C 1
ATOM 1499 O O . LYS B 1 10 ? 16.766 -11.672 -14.539 1 83.62 10 LYS B O 1
ATOM 1504 N N . PHE B 1 11 ? 15.188 -11.766 -12.945 1 89.38 11 PHE B N 1
ATOM 1505 C CA . PHE B 1 11 ? 14.117 -12.023 -13.898 1 89.38 11 PHE B CA 1
ATOM 1506 C C . PHE B 1 11 ? 13.914 -10.82 -14.82 1 89.38 11 PHE B C 1
ATOM 1508 O O . PHE B 1 11 ? 13.836 -9.688 -14.352 1 89.38 11 PHE B O 1
ATOM 1515 N N . ASN B 1 12 ? 13.914 -11.062 -16.047 1 88.56 12 ASN B N 1
ATOM 1516 C CA . ASN B 1 12 ? 13.664 -10.023 -17.047 1 88.56 12 ASN B CA 1
ATOM 1517 C C . ASN B 1 12 ? 12.172 -9.898 -17.375 1 88.56 12 ASN B C 1
ATOM 1519 O O . ASN B 1 12 ? 11.555 -10.852 -17.844 1 88.56 12 ASN B O 1
ATOM 1523 N N . LYS B 1 13 ? 11.656 -8.68 -17.234 1 88.06 13 LYS B N 1
ATOM 1524 C CA . LYS B 1 13 ? 10.227 -8.438 -17.391 1 88.06 13 LYS B CA 1
ATOM 1525 C C . LYS B 1 13 ? 9.766 -8.742 -18.812 1 88.06 13 LYS B C 1
ATOM 1527 O O . LYS B 1 13 ? 8.609 -9.094 -19.031 1 88.06 13 LYS B O 1
ATOM 1532 N N . GLN B 1 14 ? 10.664 -8.602 -19.766 1 92.38 14 GLN B N 1
ATOM 1533 C CA . GLN B 1 14 ? 10.289 -8.875 -21.141 1 92.38 14 GLN B CA 1
ATOM 1534 C C . GLN B 1 14 ? 9.922 -10.344 -21.344 1 92.38 14 GLN B C 1
ATOM 1536 O O . GLN B 1 14 ? 9.242 -10.695 -22.312 1 92.38 14 GLN B O 1
ATOM 1541 N N . TRP B 1 15 ? 10.375 -11.18 -20.438 1 94.31 15 TRP B N 1
ATOM 1542 C CA . TRP B 1 15 ? 10.102 -12.609 -20.562 1 94.31 15 TRP B CA 1
ATOM 1543 C C . TRP B 1 15 ? 8.625 -12.906 -20.312 1 94.31 15 TRP B C 1
ATOM 1545 O O . TRP B 1 15 ? 8.141 -13.984 -20.656 1 94.31 15 TRP B O 1
ATOM 1555 N N . GLU B 1 16 ? 7.898 -11.953 -19.734 1 94.12 16 GLU B N 1
ATOM 1556 C CA . GLU B 1 16 ? 6.461 -12.094 -19.516 1 94.12 16 GLU B CA 1
ATOM 1557 C C . GLU B 1 16 ? 5.719 -12.203 -20.844 1 94.12 16 GLU B C 1
ATOM 1559 O O . GLU B 1 16 ? 4.801 -13.016 -20.984 1 94.12 16 GLU B O 1
ATOM 1564 N N . PHE B 1 17 ? 6.195 -11.359 -21.828 1 94.31 17 PHE B N 1
ATOM 1565 C CA . PHE B 1 17 ? 5.469 -11.43 -23.078 1 94.31 17 PHE B CA 1
ATOM 1566 C C . PHE B 1 17 ? 6.266 -12.211 -24.125 1 94.31 17 PHE B C 1
ATOM 1568 O O . PHE B 1 17 ? 5.715 -12.648 -25.141 1 94.31 17 PHE B O 1
ATOM 1575 N N . LEU B 1 18 ? 7.582 -12.406 -23.938 1 95.06 18 LEU B N 1
ATOM 1576 C CA . LEU B 1 18 ? 8.375 -13.164 -24.891 1 95.06 18 LEU B CA 1
ATOM 1577 C C . LEU B 1 18 ? 8.227 -14.664 -24.672 1 95.06 18 LEU B C 1
ATOM 1579 O O . LEU B 1 18 ? 8.125 -15.43 -25.625 1 95.06 18 LEU B O 1
ATOM 1583 N N . TYR B 1 19 ? 8.141 -15.023 -23.391 1 96.75 19 TYR B N 1
ATOM 1584 C CA . TYR B 1 19 ? 8.141 -16.453 -23.078 1 96.75 19 TYR B CA 1
ATOM 1585 C C . TYR B 1 19 ? 6.965 -16.828 -22.188 1 96.75 19 TYR B C 1
ATOM 1587 O O . TYR B 1 19 ? 6.781 -17.984 -21.844 1 96.75 19 TYR B O 1
ATOM 1595 N N . PHE B 1 20 ? 6.191 -15.82 -21.672 1 96.94 20 PHE B N 1
ATOM 1596 C CA . PHE B 1 20 ? 4.98 -15.984 -20.875 1 96.94 20 PHE B CA 1
ATOM 1597 C C . PHE B 1 20 ? 5.305 -16.594 -19.516 1 96.94 20 PHE B C 1
ATOM 1599 O O . PHE B 1 20 ? 4.633 -17.531 -19.078 1 96.94 20 PHE B O 1
ATOM 1606 N N . PHE B 1 21 ? 6.352 -16.047 -18.969 1 95.94 21 PHE B N 1
ATOM 1607 C CA . PHE B 1 21 ? 6.73 -16.328 -17.594 1 95.94 21 PHE B CA 1
ATOM 1608 C C . PHE B 1 21 ? 6.609 -15.07 -16.734 1 95.94 21 PHE B C 1
ATOM 1610 O O . PHE B 1 21 ? 6.871 -13.961 -17.203 1 95.94 21 PHE B O 1
ATOM 1617 N N . ILE B 1 22 ? 6.234 -15.297 -15.508 1 93.75 22 ILE B N 1
ATOM 1618 C CA . ILE B 1 22 ? 6.301 -14.203 -14.539 1 93.75 22 ILE B CA 1
ATOM 1619 C C . ILE B 1 22 ? 7.172 -14.617 -13.359 1 93.75 22 ILE B C 1
ATOM 1621 O O . ILE B 1 22 ? 7.465 -15.805 -13.18 1 93.75 22 ILE B O 1
ATOM 1625 N N . GLU B 1 23 ? 7.688 -13.648 -12.766 1 91.38 23 GLU B N 1
ATOM 1626 C CA . GLU B 1 23 ? 8.344 -13.914 -11.484 1 91.38 23 GLU B CA 1
ATOM 1627 C C . GLU B 1 23 ? 7.328 -13.953 -10.344 1 91.38 23 GLU B C 1
ATOM 1629 O O . GLU B 1 23 ? 6.582 -12.992 -10.141 1 91.38 23 GLU B O 1
ATOM 1634 N N . TYR B 1 24 ? 7.281 -15.062 -9.617 1 89.06 24 TYR B N 1
ATOM 1635 C CA . TYR B 1 24 ? 6.367 -15.242 -8.5 1 89.06 24 TYR B CA 1
ATOM 1636 C C . TYR B 1 24 ? 7.035 -16.031 -7.375 1 89.06 24 TYR B C 1
ATOM 1638 O O . TYR B 1 24 ? 7.48 -17.156 -7.574 1 89.06 24 TYR B O 1
ATOM 1646 N N . LYS B 1 25 ? 7.184 -15.383 -6.203 1 85.44 25 LYS B N 1
ATOM 1647 C CA . LYS B 1 25 ? 7.805 -16 -5.031 1 85.44 25 LYS B CA 1
ATOM 1648 C C . LYS B 1 25 ? 9.219 -16.484 -5.348 1 85.44 25 LYS B C 1
ATOM 1650 O O . LYS B 1 25 ? 9.562 -17.641 -5.082 1 85.44 25 LYS B O 1
ATOM 1655 N N . ASP B 1 26 ? 9.914 -15.609 -6.055 1 83.25 26 ASP B N 1
ATOM 1656 C CA . ASP B 1 26 ? 11.336 -15.773 -6.32 1 83.25 26 ASP B CA 1
ATOM 1657 C C . ASP B 1 26 ? 11.586 -16.922 -7.301 1 83.25 26 ASP B C 1
ATOM 1659 O O . ASP B 1 26 ? 12.672 -17.516 -7.312 1 83.25 26 ASP B O 1
ATOM 1663 N N . LYS B 1 27 ? 10.562 -17.25 -8.039 1 91.25 27 LYS B N 1
ATOM 1664 C CA . LYS B 1 27 ? 10.688 -18.25 -9.086 1 91.25 27 LYS B CA 1
ATOM 1665 C C . LYS B 1 27 ? 10.008 -17.797 -10.375 1 91.25 27 LYS B C 1
ATOM 1667 O O . LYS B 1 27 ? 9.117 -16.938 -10.344 1 91.25 27 LYS B O 1
ATOM 1672 N N . ALA B 1 28 ? 10.555 -18.328 -11.422 1 93.38 28 ALA B N 1
ATOM 1673 C CA . ALA B 1 28 ? 9.859 -18.125 -12.695 1 93.38 28 ALA B CA 1
ATOM 1674 C C . ALA B 1 28 ? 8.703 -19.109 -12.844 1 93.38 28 ALA B C 1
ATOM 1676 O O . ALA B 1 28 ? 8.859 -20.312 -12.609 1 93.38 28 ALA B O 1
ATOM 1677 N N . ARG B 1 29 ? 7.504 -18.516 -13.211 1 94.88 29 ARG B N 1
ATOM 1678 C CA . ARG B 1 29 ? 6.309 -19.344 -13.336 1 94.88 29 ARG B CA 1
ATOM 1679 C C . ARG B 1 29 ? 5.676 -19.172 -14.719 1 94.88 29 ARG B C 1
ATOM 1681 O O . ARG B 1 29 ? 5.492 -18.062 -15.195 1 94.88 29 ARG B O 1
ATOM 1688 N N . CYS B 1 30 ? 5.438 -20.297 -15.336 1 97 30 CYS B N 1
ATOM 1689 C CA . CYS B 1 30 ? 4.789 -20.281 -16.641 1 97 30 CYS B CA 1
ATOM 1690 C C . CYS B 1 30 ? 3.314 -19.938 -16.516 1 97 30 CYS B C 1
ATOM 1692 O O . CYS B 1 30 ? 2.592 -20.531 -15.719 1 97 30 CYS B O 1
ATOM 1694 N N . LEU B 1 31 ? 2.881 -19.062 -17.344 1 96.38 31 LEU B N 1
ATOM 1695 C CA . LEU B 1 31 ? 1.512 -18.562 -17.297 1 96.38 31 LEU B CA 1
ATOM 1696 C C . LEU B 1 31 ? 0.547 -19.562 -17.938 1 96.38 31 LEU B C 1
ATOM 1698 O O . LEU B 1 31 ? -0.667 -19.469 -17.734 1 96.38 31 LEU B O 1
ATOM 1702 N N . PHE B 1 32 ? 1.092 -20.516 -18.688 1 95.88 32 PHE B N 1
ATOM 1703 C CA . PHE B 1 32 ? 0.234 -21.469 -19.391 1 95.88 32 PHE B CA 1
ATOM 1704 C C . PHE B 1 32 ? 0.003 -22.719 -18.562 1 95.88 32 PHE B C 1
ATOM 1706 O O . PHE B 1 32 ? -1.089 -23.297 -18.578 1 95.88 32 PHE B O 1
ATOM 1713 N N . CYS B 1 33 ? 1.076 -23.156 -17.875 1 95.56 33 CYS B N 1
ATOM 1714 C CA . CYS B 1 33 ? 0.93 -24.469 -17.25 1 95.56 33 CYS B CA 1
ATOM 1715 C C . CYS B 1 33 ? 1.358 -24.422 -15.789 1 95.56 33 CYS B C 1
ATOM 1717 O O . CYS B 1 33 ? 1.4 -25.453 -15.117 1 95.56 33 CYS B O 1
ATOM 1719 N N . ASP B 1 34 ? 1.853 -23.359 -15.234 1 92.94 34 ASP B N 1
ATOM 1720 C CA . ASP B 1 34 ? 2.201 -23.125 -13.836 1 92.94 34 ASP B CA 1
ATOM 1721 C C . ASP B 1 34 ? 3.531 -23.781 -13.484 1 92.94 34 ASP B C 1
ATOM 1723 O O . ASP B 1 34 ? 3.848 -23.969 -12.312 1 92.94 34 ASP B O 1
ATOM 1727 N N . TYR B 1 35 ? 4.27 -24.234 -14.484 1 94.62 35 TYR B N 1
ATOM 1728 C CA . TYR B 1 35 ? 5.629 -24.719 -14.281 1 94.62 35 TYR B CA 1
ATOM 1729 C C . TYR B 1 35 ? 6.477 -23.688 -13.555 1 94.62 35 TYR B C 1
ATOM 1731 O O . TYR B 1 35 ? 6.465 -22.5 -13.914 1 94.62 35 TYR B O 1
ATOM 1739 N N . ALA B 1 36 ? 7.137 -24.141 -12.484 1 94.06 36 ALA B N 1
ATOM 1740 C CA . ALA B 1 36 ? 7.984 -23.25 -11.688 1 94.06 36 ALA B CA 1
ATOM 1741 C C . ALA B 1 36 ? 9.453 -23.656 -11.805 1 94.06 36 ALA B C 1
ATOM 1743 O O . ALA B 1 36 ? 9.781 -24.844 -11.805 1 94.06 36 ALA B O 1
ATOM 1744 N N . THR B 1 37 ? 10.312 -22.625 -11.945 1 93.75 37 THR B N 1
ATOM 1745 C CA . THR B 1 37 ? 11.75 -22.891 -11.953 1 93.75 37 THR B CA 1
ATOM 1746 C C . THR B 1 37 ? 12.508 -21.781 -11.227 1 93.75 37 THR B C 1
ATOM 1748 O O . THR B 1 37 ? 12.141 -20.609 -11.328 1 93.75 37 THR B O 1
ATOM 1751 N N . SER B 1 38 ? 13.57 -22.125 -10.586 1 90.62 38 SER B N 1
ATOM 1752 C CA . SER B 1 38 ? 14.43 -21.156 -9.93 1 90.62 38 SER B CA 1
ATOM 1753 C C . SER B 1 38 ? 15.453 -20.562 -10.898 1 90.62 38 SER B C 1
ATOM 1755 O O . SER B 1 38 ? 16.188 -19.656 -10.555 1 90.62 38 SER B O 1
ATOM 1757 N N . SER B 1 39 ? 15.367 -21.109 -12.023 1 89.38 39 SER B N 1
ATOM 1758 C CA . SER B 1 39 ? 16.328 -20.672 -13.023 1 89.38 39 SER B CA 1
ATOM 1759 C C . SER B 1 39 ? 15.82 -19.438 -13.773 1 89.38 39 SER B C 1
ATOM 1761 O O . SER B 1 39 ? 14.805 -19.5 -14.461 1 89.38 39 SER B O 1
ATOM 1763 N N . PHE B 1 40 ? 16.562 -18.375 -13.688 1 91.12 40 PHE B N 1
ATOM 1764 C CA . PHE B 1 40 ? 16.297 -17.172 -14.461 1 91.12 40 PHE B CA 1
ATOM 1765 C C . PHE B 1 40 ? 17.203 -17.078 -15.672 1 91.12 40 PHE B C 1
ATOM 1767 O O . PHE B 1 40 ? 17.859 -16.062 -15.898 1 91.12 40 PHE B O 1
ATOM 1774 N N . LYS B 1 41 ? 17.281 -18.062 -16.375 1 91.25 41 LYS B N 1
ATOM 1775 C CA . LYS B 1 41 ? 18.047 -18.125 -17.625 1 91.25 41 LYS B CA 1
ATOM 1776 C C . LYS B 1 41 ? 17.125 -18.078 -18.844 1 91.25 41 LYS B C 1
ATOM 1778 O O . LYS B 1 41 ? 16.141 -18.828 -18.906 1 91.25 41 LYS B O 1
ATOM 1783 N N . LYS B 1 42 ? 17.5 -17.203 -19.781 1 92.81 42 LYS B N 1
ATOM 1784 C CA . LYS B 1 42 ? 16.734 -17.062 -21.016 1 92.81 42 LYS B CA 1
ATOM 1785 C C . LYS B 1 42 ? 16.5 -18.406 -21.672 1 92.81 42 LYS B C 1
ATOM 1787 O O . LYS B 1 42 ? 15.359 -18.734 -22.031 1 92.81 42 LYS B O 1
ATOM 1792 N N . HIS B 1 43 ? 17.547 -19.109 -21.844 1 94.25 43 HIS B N 1
ATOM 1793 C CA . HIS B 1 43 ? 17.469 -20.375 -22.578 1 94.25 43 HIS B CA 1
ATOM 1794 C C . HIS B 1 43 ? 16.484 -21.328 -21.906 1 94.25 43 HIS B C 1
ATOM 1796 O O . HIS B 1 43 ? 15.758 -22.047 -22.594 1 94.25 43 HIS B O 1
ATOM 180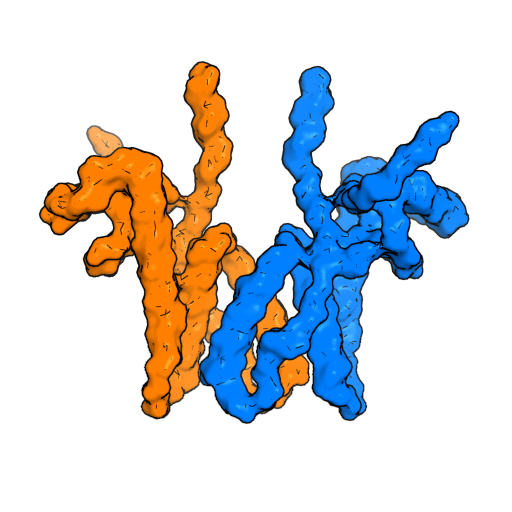2 N N . THR B 1 44 ? 16.453 -21.344 -20.594 1 95.19 44 THR B N 1
ATOM 1803 C CA . THR B 1 44 ? 15.57 -22.234 -19.844 1 95.19 44 THR B CA 1
ATOM 1804 C C . THR B 1 44 ? 14.102 -21.891 -20.125 1 95.19 44 THR B C 1
ATOM 1806 O O . THR B 1 44 ? 13.305 -22.797 -20.422 1 95.19 44 THR B O 1
ATOM 1809 N N . LEU B 1 45 ? 13.727 -20.672 -20.125 1 96.31 45 LEU B N 1
ATOM 1810 C CA . LEU B 1 45 ? 12.344 -20.234 -20.312 1 96.31 45 LEU B CA 1
ATOM 1811 C C . LEU B 1 45 ? 11.93 -20.344 -21.781 1 96.31 45 LEU B C 1
ATOM 1813 O O . LEU B 1 45 ? 10.828 -20.828 -22.078 1 96.31 45 LEU B O 1
ATOM 1817 N N . GLU B 1 46 ? 12.859 -20 -22.609 1 96.31 46 GLU B N 1
ATOM 1818 C CA . GLU B 1 46 ? 12.617 -20.125 -24.047 1 96.31 46 GLU B CA 1
ATOM 1819 C C . GLU B 1 46 ? 12.398 -21.594 -24.453 1 96.31 46 GLU B C 1
ATOM 1821 O O . GLU B 1 46 ? 11.484 -21.891 -25.219 1 96.31 46 GLU B O 1
ATOM 1826 N N . SER B 1 47 ? 13.266 -22.438 -23.938 1 97.12 47 SER B N 1
ATOM 1827 C CA . SER B 1 47 ? 13.164 -23.859 -24.234 1 97.12 47 SER B CA 1
ATOM 1828 C C . SER B 1 47 ? 11.836 -24.438 -23.75 1 97.12 47 SER B C 1
ATOM 1830 O O . SER B 1 47 ? 11.219 -25.25 -24.438 1 97.12 47 SER B O 1
ATOM 1832 N N . HIS B 1 48 ? 11.406 -24.016 -22.594 1 97.44 48 HIS B N 1
ATOM 1833 C CA . HIS B 1 48 ? 10.125 -24.484 -22.078 1 97.44 48 HIS B CA 1
ATOM 1834 C C . HIS B 1 48 ? 8.977 -24.109 -23.016 1 97.44 48 HIS B C 1
ATOM 1836 O O . HIS B 1 48 ? 8.148 -24.969 -23.359 1 97.44 48 HIS B O 1
ATOM 1842 N N . LEU B 1 49 ? 8.961 -22.859 -23.406 1 96.81 49 LEU B N 1
ATOM 1843 C CA . LEU B 1 49 ? 7.926 -22.406 -24.328 1 96.81 49 LEU B CA 1
ATOM 1844 C C . LEU B 1 49 ? 7.949 -23.219 -25.625 1 96.81 49 LEU B C 1
ATOM 1846 O O . LEU B 1 49 ? 6.906 -23.688 -26.078 1 96.81 49 LEU B O 1
ATOM 1850 N N . HIS B 1 50 ? 9.117 -23.422 -26.172 1 95.56 50 HIS B N 1
ATOM 1851 C CA . HIS B 1 50 ? 9.289 -24.109 -27.453 1 95.56 50 HIS B CA 1
ATOM 1852 C C . HIS B 1 50 ? 8.906 -25.594 -27.344 1 95.56 50 HIS B C 1
ATOM 1854 O O . HIS B 1 50 ? 8.258 -26.125 -28.234 1 95.56 50 HIS B O 1
ATOM 1860 N N . ARG B 1 51 ? 9.273 -26.141 -26.281 1 96.38 51 ARG B N 1
ATOM 1861 C CA . ARG B 1 51 ? 9.062 -27.578 -26.125 1 96.38 51 ARG B CA 1
ATOM 1862 C C . ARG B 1 51 ? 7.625 -27.891 -25.719 1 96.38 51 ARG B C 1
ATOM 1864 O O . ARG B 1 51 ? 7.035 -28.859 -26.188 1 96.38 51 ARG B O 1
ATOM 1871 N N . LYS B 1 52 ? 7.027 -27.016 -24.938 1 96.5 52 LYS B N 1
ATOM 1872 C CA . LYS B 1 52 ? 5.762 -27.391 -24.328 1 96.5 52 LYS B CA 1
ATOM 1873 C C . LYS B 1 52 ? 4.605 -26.594 -24.906 1 96.5 52 LYS B C 1
ATOM 1875 O O . LYS B 1 52 ? 3.463 -27.047 -24.922 1 96.5 52 LYS B O 1
ATOM 1880 N N . HIS B 1 53 ? 4.871 -25.344 -25.422 1 96.69 53 HIS B N 1
ATOM 1881 C CA . HIS B 1 53 ? 3.744 -24.469 -25.703 1 96.69 53 HIS B CA 1
ATOM 1882 C C . HIS B 1 53 ? 3.867 -23.844 -27.094 1 96.69 53 HIS B C 1
ATOM 1884 O O . HIS B 1 53 ? 3.244 -22.812 -27.375 1 96.69 53 HIS B O 1
ATOM 1890 N N . TRP B 1 54 ? 4.672 -24.359 -27.922 1 91.81 54 TRP B N 1
ATOM 1891 C CA . TRP B 1 54 ? 4.973 -23.766 -29.219 1 91.81 54 TRP B CA 1
ATOM 1892 C C . TRP B 1 54 ? 3.727 -23.719 -30.109 1 91.81 54 TRP B C 1
ATOM 1894 O O . TRP B 1 54 ? 3.627 -22.875 -31 1 91.81 54 TRP B O 1
ATOM 1904 N N . LEU B 1 55 ? 2.729 -24.453 -29.828 1 93.88 55 LEU B N 1
ATOM 1905 C CA . LEU B 1 55 ? 1.549 -24.547 -30.688 1 93.88 55 LEU B CA 1
ATOM 1906 C C . LEU B 1 55 ? 0.463 -23.578 -30.219 1 93.88 55 LEU B C 1
ATOM 1908 O O . LEU B 1 55 ? -0.566 -23.422 -30.875 1 93.88 55 LEU B O 1
ATOM 1912 N N . ARG B 1 56 ? 0.695 -22.875 -29.172 1 94.19 56 ARG B N 1
ATOM 1913 C CA . ARG B 1 56 ? -0.322 -21.953 -28.656 1 94.19 56 ARG B CA 1
ATOM 1914 C C . ARG B 1 56 ? -0.497 -20.75 -29.562 1 94.19 56 ARG B C 1
ATOM 1916 O O . ARG B 1 56 ? 0.486 -20.188 -30.047 1 94.19 56 ARG B O 1
ATOM 1923 N N . PRO B 1 57 ? -1.732 -20.391 -29.781 1 95.5 57 PRO B N 1
ATOM 1924 C CA . PRO B 1 57 ? -1.978 -19.219 -30.641 1 95.5 57 PRO B CA 1
ATOM 1925 C C . PRO B 1 57 ? -1.328 -17.953 -30.109 1 95.5 57 PRO B C 1
ATOM 1927 O O . PRO B 1 57 ? -0.942 -17.078 -30.891 1 95.5 57 PRO B O 1
ATOM 1930 N N . GLU B 1 58 ? -1.262 -17.844 -28.875 1 94.31 58 GLU B N 1
ATOM 1931 C CA . GLU B 1 58 ? -0.688 -16.656 -28.25 1 94.31 58 GLU B CA 1
ATOM 1932 C C . GLU B 1 58 ? 0.75 -16.438 -28.719 1 94.31 58 GLU B C 1
ATOM 1934 O O . GLU B 1 58 ? 1.211 -15.297 -28.797 1 94.31 58 GLU B O 1
ATOM 1939 N N . VAL B 1 59 ? 1.449 -17.547 -29 1 91.62 59 VAL B N 1
ATOM 1940 C CA . VAL B 1 59 ? 2.861 -17.5 -29.375 1 91.62 59 VAL B CA 1
ATOM 1941 C C . VAL B 1 59 ? 3.02 -16.875 -30.75 1 91.62 59 VAL B C 1
ATOM 1943 O O . VAL B 1 59 ? 4.074 -16.328 -31.078 1 91.62 59 VAL B O 1
ATOM 1946 N N . LYS B 1 60 ? 2.008 -16.891 -31.594 1 92.94 60 LYS B N 1
ATOM 1947 C CA . LYS B 1 60 ? 2.057 -16.422 -32.969 1 92.94 60 LYS B CA 1
ATOM 1948 C C . LYS B 1 60 ? 1.583 -14.977 -33.062 1 92.94 60 LYS B C 1
ATOM 1950 O O . LYS B 1 60 ? 1.591 -14.391 -34.156 1 92.94 60 LYS B O 1
ATOM 1955 N N . LEU B 1 61 ? 1.319 -14.352 -32.062 1 94.38 61 LEU B N 1
ATOM 1956 C CA . LEU B 1 61 ? 0.811 -12.984 -32.031 1 94.38 61 LEU B CA 1
ATOM 1957 C C . LEU B 1 61 ? 1.941 -11.977 -32.219 1 94.38 61 LEU B C 1
ATOM 1959 O O . LEU B 1 61 ? 3.113 -12.312 -32.062 1 94.38 61 LEU B O 1
ATOM 1963 N N . SER B 1 62 ? 1.523 -10.773 -32.625 1 92.81 62 SER B N 1
ATOM 1964 C CA . SER B 1 62 ? 2.482 -9.68 -32.656 1 92.81 62 SER B CA 1
ATOM 1965 C C . SER B 1 62 ? 2.951 -9.305 -31.266 1 92.81 62 SER B C 1
ATOM 1967 O O . SER B 1 62 ? 2.322 -9.688 -30.281 1 92.81 62 SER B O 1
ATOM 1969 N N . GLU B 1 63 ? 3.99 -8.547 -31.156 1 88.19 63 GLU B N 1
ATOM 1970 C CA . GLU B 1 63 ? 4.551 -8.172 -29.859 1 88.19 63 GLU B CA 1
ATOM 1971 C C . GLU B 1 63 ? 3.525 -7.418 -29.016 1 88.19 63 GLU B C 1
ATOM 1973 O O . GLU B 1 63 ? 3.342 -7.727 -27.844 1 88.19 63 GLU B O 1
ATOM 1978 N N . ASP B 1 64 ? 2.883 -6.441 -29.672 1 91.06 64 ASP B N 1
ATOM 1979 C CA . ASP B 1 64 ? 1.895 -5.645 -28.953 1 91.06 64 ASP B CA 1
ATOM 1980 C C . ASP B 1 64 ? 0.754 -6.523 -28.438 1 91.06 64 ASP B C 1
ATOM 1982 O O . ASP B 1 64 ? 0.297 -6.355 -27.312 1 91.06 64 ASP B O 1
ATOM 1986 N N . SER B 1 65 ? 0.403 -7.391 -29.219 1 94.25 65 SER B N 1
ATOM 1987 C CA . SER B 1 65 ? -0.673 -8.297 -28.828 1 94.25 65 SER B CA 1
ATOM 1988 C C . SER B 1 65 ? -0.21 -9.289 -27.766 1 94.25 65 SER B C 1
ATOM 1990 O O . SER B 1 65 ? -0.985 -9.672 -26.891 1 94.25 65 SER B O 1
ATOM 1992 N N . ARG B 1 66 ? 1.021 -9.703 -27.812 1 93.62 66 ARG B N 1
ATOM 1993 C CA . ARG B 1 66 ? 1.572 -10.602 -26.812 1 93.62 66 ARG B CA 1
ATOM 1994 C C . ARG B 1 66 ? 1.618 -9.922 -25.438 1 93.62 66 ARG B C 1
ATOM 1996 O O . ARG B 1 66 ? 1.347 -10.562 -24.422 1 93.62 66 ARG B O 1
ATOM 2003 N N . ILE B 1 67 ? 1.933 -8.656 -25.484 1 92.62 67 ILE B N 1
ATOM 2004 C CA . ILE B 1 67 ? 1.987 -7.887 -24.25 1 92.62 67 ILE B CA 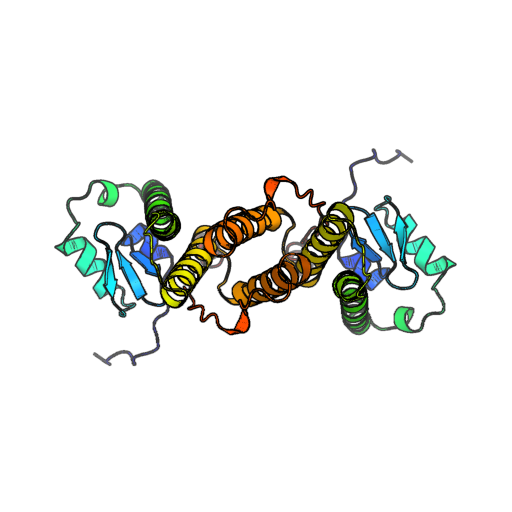1
ATOM 2005 C C . ILE B 1 67 ? 0.615 -7.883 -23.578 1 92.62 67 ILE B C 1
ATOM 2007 O O . ILE B 1 67 ? 0.502 -8.141 -22.375 1 92.62 67 ILE B O 1
ATOM 2011 N N . ASP B 1 68 ? -0.362 -7.645 -24.328 1 94.44 68 ASP B N 1
ATOM 2012 C CA . ASP B 1 68 ? -1.723 -7.621 -23.797 1 94.44 68 ASP B CA 1
ATOM 2013 C C . ASP B 1 68 ? -2.133 -9 -23.281 1 94.44 68 ASP B C 1
ATOM 2015 O O . ASP B 1 68 ? -2.746 -9.117 -22.219 1 94.44 68 ASP B O 1
ATOM 2019 N N . LYS B 1 69 ? -1.792 -9.93 -24.016 1 95.12 69 LYS B N 1
ATOM 2020 C CA . LYS B 1 69 ? -2.16 -11.289 -23.625 1 95.12 69 LYS B CA 1
ATOM 2021 C C . LYS B 1 69 ? -1.416 -11.719 -22.359 1 95.12 69 LYS B C 1
ATOM 2023 O O . LYS B 1 69 ? -1.998 -12.352 -21.484 1 95.12 69 LYS B O 1
ATOM 2028 N N . ALA B 1 70 ? -0.193 -11.398 -22.25 1 95 70 ALA B N 1
ATOM 2029 C CA . ALA B 1 70 ? 0.596 -11.719 -21.062 1 95 70 ALA B CA 1
ATOM 2030 C C . ALA B 1 70 ? 0.015 -11.047 -19.828 1 95 70 ALA B C 1
ATOM 2032 O O . ALA B 1 70 ? -0.042 -11.648 -18.75 1 95 70 ALA B O 1
ATOM 2033 N N . ARG B 1 71 ? -0.417 -9.828 -20.016 1 93.62 71 ARG B N 1
ATOM 2034 C CA . ARG B 1 71 ? -1.039 -9.102 -18.906 1 93.62 71 ARG B CA 1
ATOM 2035 C C . ARG B 1 71 ? -2.311 -9.805 -18.438 1 93.62 71 ARG B C 1
ATOM 2037 O O . ARG B 1 71 ? -2.527 -9.969 -17.234 1 93.62 71 ARG B O 1
ATOM 2044 N N . GLU B 1 72 ? -3.084 -10.172 -19.344 1 95.31 72 GLU B N 1
ATOM 2045 C CA . GLU B 1 72 ? -4.324 -10.875 -19.031 1 95.31 72 GLU B CA 1
ATOM 2046 C C . GLU B 1 72 ? -4.047 -12.172 -18.266 1 95.31 72 GLU B C 1
ATOM 2048 O O . GLU B 1 72 ? -4.688 -12.445 -17.25 1 95.31 72 GLU B O 1
ATOM 2053 N N . LEU B 1 73 ? -3.123 -12.93 -18.75 1 95.56 73 LEU B N 1
ATOM 2054 C CA . LEU B 1 73 ? -2.795 -14.211 -18.141 1 95.56 73 LEU B CA 1
ATOM 2055 C C . LEU B 1 73 ? -2.188 -14.016 -16.75 1 95.56 73 LEU B C 1
ATOM 2057 O O . LEU B 1 73 ? -2.477 -14.773 -15.836 1 95.56 73 LEU B O 1
ATOM 2061 N N . LYS B 1 74 ? -1.387 -13.039 -16.672 1 93.5 74 LYS B N 1
ATOM 2062 C CA . LYS B 1 74 ? -0.794 -12.688 -15.391 1 93.5 74 LYS B CA 1
ATOM 2063 C C . LYS B 1 74 ? -1.87 -12.336 -14.367 1 93.5 74 LYS B C 1
ATOM 2065 O O . LYS B 1 74 ? -1.854 -12.852 -13.242 1 93.5 74 LYS B O 1
ATOM 2070 N N . ASP B 1 75 ? -2.764 -11.492 -14.758 1 92.62 75 ASP B N 1
ATOM 2071 C CA . ASP B 1 75 ? -3.854 -11.102 -13.867 1 92.62 75 ASP B CA 1
ATOM 2072 C C . ASP B 1 75 ? -4.66 -12.312 -13.414 1 92.62 75 ASP B C 1
ATOM 2074 O O . ASP B 1 75 ? -5.008 -12.43 -12.234 1 92.62 75 ASP B O 1
ATOM 2078 N N . ARG B 1 76 ? -4.91 -13.141 -14.297 1 92.31 76 ARG B N 1
ATOM 2079 C CA . ARG B 1 76 ? -5.664 -14.344 -13.969 1 92.31 76 ARG B CA 1
ATOM 2080 C C . ARG B 1 76 ? -4.898 -15.211 -12.977 1 92.31 76 ARG B C 1
ATOM 2082 O O . ARG B 1 76 ? -5.477 -15.711 -12.008 1 92.31 76 ARG B O 1
ATOM 2089 N N . PHE B 1 77 ? -3.691 -15.367 -13.242 1 92.06 77 PHE B N 1
ATOM 2090 C CA . PHE B 1 77 ? -2.828 -16.156 -12.367 1 92.06 77 PHE B CA 1
ATOM 2091 C C . PHE B 1 77 ? -2.82 -15.594 -10.953 1 92.06 77 PHE B C 1
ATOM 2093 O O . PHE B 1 77 ? -3.066 -16.312 -9.992 1 92.06 77 PHE B O 1
ATOM 2100 N N . LEU B 1 78 ? -2.664 -14.383 -10.883 1 90.38 78 LEU B N 1
ATOM 2101 C CA . LEU B 1 78 ? -2.547 -13.727 -9.578 1 90.38 78 LEU B CA 1
ATOM 2102 C C . LEU B 1 78 ? -3.893 -13.695 -8.867 1 90.38 78 LEU B C 1
ATOM 2104 O O . LEU B 1 78 ? -3.961 -13.906 -7.652 1 90.38 78 LEU B O 1
ATOM 2108 N N . ASN B 1 79 ? -4.949 -13.484 -9.555 1 89.56 79 ASN B N 1
ATOM 2109 C CA . ASN B 1 79 ? -6.277 -13.492 -8.953 1 89.56 79 ASN B CA 1
ATOM 2110 C C . ASN B 1 79 ? -6.633 -14.867 -8.391 1 89.56 79 ASN B C 1
ATOM 2112 O O . ASN B 1 79 ? -7.324 -14.977 -7.379 1 89.56 79 ASN B O 1
ATOM 2116 N N . SER B 1 80 ? -6.152 -15.828 -9.039 1 87.69 80 SER B N 1
ATOM 2117 C CA . SER B 1 80 ? -6.41 -17.172 -8.547 1 87.69 80 SER B CA 1
ATOM 2118 C C . SER B 1 80 ? -5.723 -17.422 -7.215 1 87.69 80 SER B C 1
ATOM 2120 O O . SER B 1 80 ? -6.195 -18.234 -6.406 1 87.69 80 SER B O 1
ATOM 2122 N N . ARG B 1 81 ? -4.691 -16.766 -7.039 1 82.94 81 ARG B N 1
ATOM 2123 C CA . ARG B 1 81 ? -3.961 -16.906 -5.781 1 82.94 81 ARG B CA 1
ATOM 2124 C C . ARG B 1 81 ? -4.641 -16.141 -4.66 1 82.94 81 ARG B C 1
ATOM 2126 O O . ARG B 1 81 ? -4.461 -16.453 -3.482 1 82.94 81 ARG B O 1
ATOM 2133 N N . ILE B 1 82 ? -5.34 -15.148 -5.059 1 79.5 82 ILE B N 1
ATOM 2134 C CA . ILE B 1 82 ? -6.078 -14.328 -4.105 1 79.5 82 ILE B CA 1
ATOM 2135 C C . ILE B 1 82 ? -7.391 -15.016 -3.736 1 79.5 82 ILE B C 1
ATOM 2137 O O . ILE B 1 82 ? -7.758 -15.078 -2.561 1 79.5 82 ILE B O 1
ATOM 2141 N N . ASP B 1 83 ? -8.234 -15.516 -4.664 1 66.88 83 ASP B N 1
ATOM 2142 C CA . ASP B 1 83 ? -9.547 -16.125 -4.512 1 66.88 83 ASP B CA 1
ATOM 2143 C C . ASP B 1 83 ? -9.461 -17.438 -3.746 1 66.88 83 ASP B C 1
ATOM 2145 O O . ASP B 1 83 ? -10.406 -17.828 -3.051 1 66.88 83 ASP B O 1
ATOM 2149 N N . LYS B 1 84 ? -8.516 -18.312 -4.035 1 59.56 84 LYS B N 1
ATOM 2150 C CA . LYS B 1 84 ? -8.516 -19.578 -3.305 1 59.56 84 LYS B CA 1
ATOM 2151 C C . LYS B 1 84 ? -8.859 -19.359 -1.835 1 59.56 84 LYS B C 1
ATOM 2153 O O . LYS B 1 84 ? -9.195 -20.312 -1.123 1 59.56 84 LYS B O 1
ATOM 2158 N N . HIS B 1 85 ? -8.852 -18.156 -1.32 1 53.34 85 HIS B N 1
ATOM 2159 C CA . HIS B 1 85 ? -9.195 -17.719 0.028 1 53.34 85 HIS B CA 1
ATOM 2160 C C . HIS B 1 85 ? -10.664 -18.016 0.339 1 53.34 85 HIS B C 1
ATOM 2162 O O . HIS B 1 85 ? -11.023 -18.25 1.496 1 53.34 85 HIS B O 1
ATOM 2168 N N . PHE B 1 86 ? -11.625 -17.828 -0.642 1 49.88 86 PHE B N 1
ATOM 2169 C CA . PHE B 1 86 ? -13.031 -17.812 -0.266 1 49.88 86 PHE B CA 1
ATOM 2170 C C . PHE B 1 86 ? -13.57 -19.219 -0.099 1 49.88 86 PHE B C 1
ATOM 2172 O O . PHE B 1 86 ? -14.758 -19.422 0.17 1 49.88 86 PHE B O 1
ATOM 2179 N N . VAL B 1 87 ? -12.703 -20.141 -0.313 1 49.97 87 VAL B N 1
ATOM 2180 C CA . VAL B 1 87 ? -13.383 -21.406 -0.062 1 49.97 87 VAL B CA 1
ATOM 2181 C C . VAL B 1 87 ? -13.414 -21.688 1.438 1 49.97 87 VAL B C 1
ATOM 2183 O O . VAL B 1 87 ? -12.383 -21.594 2.113 1 49.97 87 VAL B O 1
ATOM 2186 N N . LYS B 1 88 ? -14.531 -21.594 1.971 1 49.97 88 LYS B N 1
ATOM 2187 C CA . LYS B 1 88 ? -15.102 -21.859 3.289 1 49.97 88 LYS B CA 1
ATOM 2188 C C . LYS B 1 88 ? -14.461 -23.094 3.928 1 49.97 88 LYS B C 1
ATOM 2190 O O . LYS B 1 88 ? -14.883 -24.219 3.662 1 49.97 88 LYS B O 1
ATOM 2195 N N . THR B 1 89 ? -13.141 -23.344 3.887 1 49.56 89 THR B N 1
ATOM 2196 C CA . THR B 1 89 ? -13.031 -24.609 4.59 1 49.56 89 THR B CA 1
ATOM 2197 C C . THR B 1 89 ? -13.227 -24.422 6.09 1 49.56 89 THR B C 1
ATOM 2199 O O . THR B 1 89 ? -12.523 -23.625 6.719 1 49.56 89 THR B O 1
ATOM 2202 N N . GLU B 1 90 ? -14.227 -24.656 6.566 1 51.47 90 GLU B N 1
ATOM 2203 C CA . GLU B 1 90 ? -14.477 -25.016 7.961 1 51.47 90 GLU B CA 1
ATOM 2204 C C . GLU B 1 90 ? -13.312 -25.797 8.555 1 51.47 90 GLU B C 1
ATOM 2206 O O . GLU B 1 90 ? -12.836 -26.766 7.949 1 51.47 90 GLU B O 1
ATOM 2211 N N . GLY B 1 91 ? -12.625 -25.188 9.508 1 60.97 91 GLY B N 1
ATOM 2212 C CA . GLY B 1 91 ? -11.617 -25.891 10.281 1 60.97 91 GLY B CA 1
ATOM 2213 C C . GLY B 1 91 ? -10.195 -25.484 9.93 1 60.97 91 GLY B C 1
ATOM 2214 O O . GLY B 1 91 ? -9.25 -26.219 10.219 1 60.97 91 GLY B O 1
ATOM 2215 N N . THR B 1 92 ? -10.125 -24.531 9.086 1 71.38 92 THR B N 1
ATOM 2216 C CA . THR B 1 92 ? -8.734 -24.203 8.773 1 71.38 92 THR B CA 1
ATOM 2217 C C . THR B 1 92 ? -8.039 -23.594 9.984 1 71.38 92 THR B C 1
ATOM 2219 O O . THR B 1 92 ? -8.617 -22.766 10.688 1 71.38 92 THR B O 1
ATOM 2222 N N . ASN B 1 93 ? -6.961 -24.219 10.367 1 85.31 93 ASN B N 1
ATOM 2223 C CA . ASN B 1 93 ? -6.184 -23.719 11.492 1 85.31 93 ASN B CA 1
ATOM 2224 C C . ASN B 1 93 ? -5.574 -22.359 11.195 1 85.31 93 ASN B C 1
ATOM 2226 O O . ASN B 1 93 ? -5.598 -21.906 10.055 1 85.31 93 ASN B O 1
ATOM 2230 N N . LEU B 1 94 ? -5.305 -21.641 12.117 1 89 94 LEU B N 1
ATOM 2231 C CA . LEU B 1 94 ? -4.82 -20.266 12.062 1 89 94 LEU B CA 1
ATOM 2232 C C . LEU B 1 94 ? -3.602 -20.172 11.156 1 89 94 LEU B C 1
ATOM 2234 O O . LEU B 1 94 ? -3.471 -19.203 10.391 1 89 94 LEU B O 1
ATOM 2238 N N . ALA B 1 95 ? -2.74 -21.125 11.266 1 89.5 95 ALA B N 1
ATOM 2239 C CA . ALA B 1 95 ? -1.522 -21.125 10.461 1 89.5 95 ALA B CA 1
ATOM 2240 C C . ALA B 1 95 ? -1.854 -21.141 8.969 1 89.5 95 ALA B C 1
ATOM 2242 O O . ALA B 1 95 ? -1.202 -20.453 8.18 1 89.5 95 ALA B O 1
ATOM 2243 N N . ALA B 1 96 ? -2.814 -21.906 8.625 1 89.19 96 ALA B N 1
ATOM 2244 C CA . ALA B 1 96 ? -3.223 -21.984 7.223 1 89.19 96 ALA B CA 1
ATOM 2245 C C . ALA B 1 96 ? -3.818 -20.656 6.754 1 89.19 96 ALA B C 1
ATOM 2247 O O . ALA B 1 96 ? -3.564 -20.219 5.633 1 89.19 96 ALA B O 1
ATOM 2248 N N . LYS B 1 97 ? -4.602 -20.062 7.586 1 90.56 97 LYS B N 1
ATOM 2249 C CA . LYS B 1 97 ? -5.188 -18.766 7.258 1 90.56 97 LYS B CA 1
ATOM 2250 C C . LYS B 1 97 ? -4.105 -17.703 7.051 1 90.56 97 LYS B C 1
ATOM 2252 O O . LYS B 1 97 ? -4.184 -16.906 6.117 1 90.56 97 LYS B O 1
ATOM 2257 N N . ILE B 1 98 ? -3.135 -17.734 7.828 1 92.69 98 ILE B N 1
ATOM 2258 C CA . ILE B 1 98 ? -2.029 -16.781 7.734 1 92.69 98 ILE B CA 1
ATOM 2259 C C . ILE B 1 98 ? -1.289 -16.984 6.414 1 92.69 98 ILE B C 1
ATOM 2261 O O . ILE B 1 98 ? -1.027 -16.016 5.695 1 92.69 98 ILE B O 1
ATOM 2265 N N . LYS B 1 99 ? -1.022 -18.219 6.168 1 90.75 99 LYS B N 1
ATOM 2266 C CA . LYS B 1 99 ? -0.301 -18.516 4.934 1 90.75 99 LYS B CA 1
ATOM 2267 C C . LYS B 1 99 ? -1.088 -18.047 3.711 1 90.75 99 LYS B C 1
ATOM 2269 O O . LYS B 1 99 ? -0.514 -17.5 2.768 1 90.75 99 LYS B O 1
ATOM 2274 N N . LEU B 1 100 ? -2.305 -18.297 3.74 1 90.06 100 LEU B N 1
ATOM 2275 C CA . LEU B 1 100 ? -3.168 -17.859 2.645 1 90.06 100 LEU B CA 1
ATOM 2276 C C . LEU B 1 100 ? -3.154 -16.344 2.504 1 90.06 100 LEU B C 1
ATOM 2278 O O . LEU B 1 100 ? -3.055 -15.828 1.392 1 90.06 100 LEU B O 1
ATOM 2282 N N . PHE B 1 101 ? -3.27 -15.703 3.566 1 93.81 101 PHE B N 1
ATOM 2283 C CA . PHE B 1 101 ? -3.266 -14.242 3.531 1 93.81 101 PHE B CA 1
ATOM 2284 C C . PHE B 1 101 ? -1.921 -13.719 3.045 1 93.81 101 PHE B C 1
ATOM 2286 O O . PHE B 1 101 ? -1.868 -12.805 2.217 1 93.81 101 PHE B O 1
ATOM 2293 N N . GLU B 1 102 ? -0.842 -14.273 3.508 1 92.5 102 GLU B N 1
ATOM 2294 C CA . GLU B 1 102 ? 0.487 -13.906 3.031 1 92.5 102 GLU B CA 1
ATOM 2295 C C . GLU B 1 102 ? 0.582 -14.016 1.514 1 92.5 102 GLU B C 1
ATOM 2297 O O . GLU B 1 102 ? 1.052 -13.094 0.844 1 92.5 102 GLU B O 1
ATOM 2302 N N . ASN B 1 103 ? 0.121 -15.086 1.029 1 90.06 103 ASN B N 1
ATOM 2303 C CA . ASN B 1 103 ? 0.157 -15.328 -0.409 1 90.06 103 ASN B CA 1
ATOM 2304 C C . ASN B 1 103 ? -0.723 -14.336 -1.165 1 90.06 103 ASN B C 1
ATOM 2306 O O . ASN B 1 103 ? -0.339 -13.844 -2.229 1 90.06 103 ASN B O 1
ATOM 2310 N N . SER B 1 104 ? -1.819 -14.062 -0.582 1 93.12 104 SER B N 1
ATOM 2311 C CA . SER B 1 104 ? -2.748 -13.141 -1.229 1 93.12 104 SER B CA 1
ATOM 2312 C C . SER B 1 104 ? -2.174 -11.727 -1.297 1 93.12 104 SER B C 1
ATOM 2314 O O . SER B 1 104 ? -2.232 -11.078 -2.342 1 93.12 104 SER B O 1
ATOM 2316 N N . LEU B 1 105 ? -1.653 -11.305 -0.217 1 94.94 105 LEU B N 1
ATOM 2317 C CA . LEU B 1 105 ? -1.094 -9.953 -0.187 1 94.94 105 LEU B CA 1
ATOM 2318 C C . LEU B 1 105 ? 0.074 -9.828 -1.159 1 94.94 105 LEU B C 1
ATOM 2320 O O . LEU B 1 105 ? 0.162 -8.852 -1.908 1 94.94 105 LEU B O 1
ATOM 2324 N N . THR B 1 106 ? 0.89 -10.789 -1.232 1 91.62 106 THR B N 1
ATOM 2325 C CA . THR B 1 106 ? 2.012 -10.766 -2.164 1 91.62 106 THR B CA 1
ATOM 2326 C C . THR B 1 106 ? 1.518 -10.789 -3.607 1 91.62 106 THR B C 1
ATOM 2328 O O . THR B 1 106 ? 2.041 -10.062 -4.457 1 91.62 106 THR B O 1
ATOM 2331 N N . ALA B 1 107 ? 0.519 -11.57 -3.85 1 91.5 107 ALA B N 1
ATOM 2332 C CA . ALA B 1 107 ? -0.073 -11.625 -5.184 1 91.5 107 ALA B CA 1
ATOM 2333 C C . ALA B 1 107 ? -0.652 -10.273 -5.582 1 91.5 107 ALA B C 1
ATOM 2335 O O . ALA B 1 107 ? -0.519 -9.844 -6.73 1 91.5 107 ALA B O 1
ATOM 2336 N N . ILE B 1 108 ? -1.258 -9.617 -4.664 1 93.69 108 ILE B N 1
ATOM 2337 C CA . ILE B 1 108 ? -1.837 -8.305 -4.922 1 93.69 108 ILE B CA 1
ATOM 2338 C C . ILE B 1 108 ? -0.731 -7.312 -5.277 1 93.69 108 ILE B C 1
ATOM 2340 O O . ILE B 1 108 ? -0.865 -6.539 -6.23 1 93.69 108 ILE B O 1
ATOM 2344 N N . LEU B 1 109 ? 0.331 -7.336 -4.559 1 93.44 109 LEU B N 1
ATOM 2345 C CA . LEU B 1 109 ? 1.45 -6.441 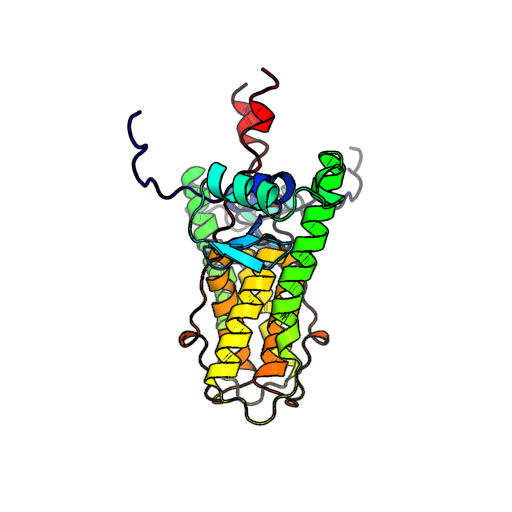-4.836 1 93.44 109 LEU B CA 1
ATOM 2346 C C . LEU B 1 109 ? 1.971 -6.648 -6.254 1 93.44 109 LEU B C 1
ATOM 2348 O O . LEU B 1 109 ? 2.174 -5.68 -6.992 1 93.44 109 LEU B O 1
ATOM 2352 N N . VAL B 1 110 ? 2.145 -7.848 -6.645 1 89.38 110 VAL B N 1
ATOM 2353 C CA . VAL B 1 110 ? 2.652 -8.172 -7.973 1 89.38 110 VAL B CA 1
ATOM 2354 C C . VAL B 1 110 ? 1.657 -7.715 -9.031 1 89.38 110 VAL B C 1
ATOM 2356 O O . VAL B 1 110 ? 2.037 -7.059 -10.008 1 89.38 110 VAL B O 1
ATOM 2359 N N . ARG B 1 111 ? 0.476 -7.992 -8.805 1 90.44 111 ARG B N 1
ATOM 2360 C CA . ARG B 1 111 ? -0.584 -7.629 -9.742 1 90.44 111 ARG B CA 1
ATOM 2361 C C . ARG B 1 111 ? -0.616 -6.121 -9.977 1 90.44 111 ARG B C 1
ATOM 2363 O O . ARG B 1 111 ? -0.781 -5.668 -11.109 1 90.44 111 ARG B O 1
ATOM 2370 N N . GLU B 1 112 ? -0.381 -5.453 -8.906 1 92.5 112 GLU B N 1
ATOM 2371 C CA . GLU B 1 112 ? -0.498 -3.998 -8.953 1 92.5 112 GLU B CA 1
ATOM 2372 C C . GLU B 1 112 ? 0.836 -3.346 -9.305 1 92.5 112 GLU B C 1
ATOM 2374 O O . GLU B 1 112 ? 0.939 -2.119 -9.359 1 92.5 112 GLU B O 1
ATOM 2379 N N . GLY B 1 113 ? 1.865 -4.145 -9.492 1 88.69 113 GLY B N 1
ATOM 2380 C CA . GLY B 1 113 ? 3.17 -3.639 -9.883 1 88.69 113 GLY B CA 1
ATOM 2381 C C . GLY B 1 113 ? 3.887 -2.906 -8.766 1 88.69 113 GLY B C 1
ATOM 2382 O O . GLY B 1 113 ? 4.625 -1.951 -9.016 1 88.69 113 GLY B O 1
ATOM 2383 N N . LYS B 1 114 ? 3.586 -3.199 -7.539 1 92.56 114 LYS B N 1
ATOM 2384 C CA . LYS B 1 114 ? 4.246 -2.594 -6.387 1 92.56 114 LYS B CA 1
ATOM 2385 C C . LYS B 1 114 ? 5.492 -3.381 -5.988 1 92.56 114 LYS B C 1
ATOM 2387 O O . LYS B 1 114 ? 5.504 -4.609 -6.059 1 92.56 114 LYS B O 1
ATOM 2392 N N . PRO B 1 115 ? 6.562 -2.646 -5.629 1 90.88 115 PRO B N 1
ATOM 2393 C CA . PRO B 1 115 ? 7.746 -3.373 -5.164 1 90.88 115 PRO B CA 1
ATOM 2394 C C . PRO B 1 115 ? 7.477 -4.184 -3.896 1 90.88 115 PRO B C 1
ATOM 2396 O O . PRO B 1 115 ? 6.613 -3.816 -3.094 1 90.88 115 PRO B O 1
ATOM 2399 N N . PHE B 1 116 ? 8.211 -5.219 -3.656 1 90.94 116 PHE B N 1
ATOM 2400 C CA . PHE B 1 116 ? 8.031 -6.07 -2.484 1 90.94 116 PHE B CA 1
ATOM 2401 C C . PHE B 1 116 ? 8.336 -5.297 -1.205 1 90.94 116 PHE B C 1
ATOM 2403 O O . PHE B 1 116 ? 7.746 -5.566 -0.156 1 90.94 116 PHE B O 1
ATOM 2410 N N . SER B 1 117 ? 9.211 -4.32 -1.321 1 93.06 117 SER B N 1
ATOM 2411 C CA . SER B 1 117 ? 9.586 -3.537 -0.149 1 93.06 117 SER B CA 1
ATOM 2412 C C . SER B 1 117 ? 8.375 -2.85 0.468 1 93.06 117 SER B C 1
ATOM 2414 O O . SER B 1 117 ? 8.391 -2.486 1.646 1 93.06 117 SER B O 1
ATOM 2416 N N . ASP B 1 118 ? 7.301 -2.713 -0.253 1 95.69 118 ASP B N 1
ATOM 2417 C CA . ASP B 1 118 ? 6.098 -2.061 0.256 1 95.69 118 ASP B CA 1
ATOM 2418 C C . ASP B 1 118 ? 5.426 -2.912 1.331 1 95.69 118 ASP B C 1
ATOM 2420 O O . ASP B 1 118 ? 4.562 -2.428 2.064 1 95.69 118 ASP B O 1
ATOM 2424 N N . ILE B 1 119 ? 5.812 -4.172 1.474 1 95.94 119 ILE B N 1
ATOM 2425 C CA . ILE B 1 119 ? 5.234 -5.059 2.477 1 95.94 119 ILE B CA 1
ATOM 2426 C C . ILE B 1 119 ? 5.324 -4.406 3.855 1 95.94 119 ILE B C 1
ATOM 2428 O O . ILE B 1 119 ? 4.426 -4.574 4.684 1 95.94 119 ILE B O 1
ATOM 2432 N N . GLU B 1 120 ? 6.383 -3.695 4.07 1 96.19 120 GLU B N 1
ATOM 2433 C CA . GLU B 1 120 ? 6.59 -3.078 5.379 1 96.19 120 GLU B CA 1
ATOM 2434 C C . GLU B 1 120 ? 5.523 -2.027 5.668 1 96.19 120 GLU B C 1
ATOM 2436 O O . GLU B 1 120 ? 5.109 -1.856 6.816 1 96.19 120 GLU B O 1
ATOM 2441 N N . ILE B 1 121 ? 5.105 -1.314 4.68 1 97.44 121 ILE B N 1
ATOM 2442 C CA . ILE B 1 121 ? 4.043 -0.327 4.84 1 97.44 121 ILE B CA 1
ATOM 2443 C C . ILE B 1 121 ? 2.73 -1.032 5.176 1 97.44 121 ILE B C 1
ATOM 2445 O O . ILE B 1 121 ? 2.006 -0.609 6.082 1 97.44 121 ILE B O 1
ATOM 2449 N N . PHE B 1 122 ? 2.463 -2.121 4.523 1 97.88 122 PHE B N 1
ATOM 2450 C CA . PHE B 1 122 ? 1.255 -2.893 4.789 1 97.88 122 PHE B CA 1
ATOM 2451 C C . PHE B 1 122 ? 1.278 -3.465 6.199 1 97.88 122 PHE B C 1
ATOM 2453 O O . PHE B 1 122 ? 0.259 -3.467 6.895 1 97.88 122 PHE B O 1
ATOM 2460 N N . LYS B 1 123 ? 2.416 -3.916 6.586 1 97.06 123 LYS B N 1
ATOM 2461 C CA . LYS B 1 123 ? 2.535 -4.426 7.949 1 97.06 123 LYS B CA 1
ATOM 2462 C C . LYS B 1 123 ? 2.201 -3.346 8.969 1 97.06 123 LYS B C 1
ATOM 2464 O O . LYS B 1 123 ? 1.5 -3.605 9.953 1 97.06 123 LYS B O 1
ATOM 2469 N N . GLU B 1 124 ? 2.707 -2.186 8.742 1 96.31 124 GLU B N 1
ATOM 2470 C CA . GLU B 1 124 ? 2.426 -1.076 9.648 1 96.31 124 GLU B CA 1
ATOM 2471 C C . GLU B 1 124 ? 0.931 -0.773 9.703 1 96.31 124 GLU B C 1
ATOM 2473 O O . GLU B 1 124 ? 0.357 -0.644 10.789 1 96.31 124 GLU B O 1
ATOM 2478 N N . VAL B 1 125 ? 0.308 -0.676 8.617 1 97.12 125 VAL B N 1
ATOM 2479 C CA . VAL B 1 125 ? -1.106 -0.33 8.508 1 97.12 125 VAL B CA 1
ATOM 2480 C C . VAL B 1 125 ? -1.955 -1.43 9.141 1 97.12 125 VAL B C 1
ATOM 2482 O O . VAL B 1 125 ? -2.893 -1.145 9.891 1 97.12 125 VAL B O 1
ATOM 2485 N N . LEU B 1 126 ? -1.622 -2.699 8.883 1 96.94 126 LEU B N 1
ATOM 2486 C CA . LEU B 1 126 ? -2.363 -3.824 9.445 1 96.94 126 LEU B CA 1
ATOM 2487 C C . LEU B 1 126 ? -2.23 -3.857 10.961 1 96.94 126 LEU B C 1
ATOM 2489 O O . LEU B 1 126 ? -3.189 -4.18 11.672 1 96.94 126 LEU B O 1
ATOM 2493 N N . SER B 1 127 ? -1.073 -3.549 11.438 1 95 127 SER B N 1
ATOM 2494 C CA . SER B 1 127 ? -0.862 -3.504 12.883 1 95 127 SER B CA 1
ATOM 2495 C C . SER B 1 127 ? -1.716 -2.42 13.531 1 95 127 SER B C 1
ATOM 2497 O O . SER B 1 127 ? -2.346 -2.654 14.562 1 95 127 SER B O 1
ATOM 2499 N N . LEU B 1 128 ? -1.735 -1.25 12.945 1 94.12 128 LEU B N 1
ATOM 2500 C CA . LEU B 1 128 ? -2.562 -0.156 13.445 1 94.12 128 LEU B CA 1
ATOM 2501 C C . LEU B 1 128 ? -4.039 -0.534 13.414 1 94.12 128 LEU B C 1
ATOM 2503 O O . LEU B 1 128 ? -4.766 -0.302 14.383 1 94.12 128 LEU B O 1
ATOM 2507 N N . TYR B 1 129 ? -4.414 -1.085 12.344 1 94.88 129 TYR B N 1
ATOM 2508 C CA . TYR B 1 129 ? -5.793 -1.511 12.141 1 94.88 129 TYR B CA 1
ATOM 2509 C C . TYR B 1 129 ? -6.215 -2.514 13.211 1 94.88 129 TYR B C 1
ATOM 2511 O O . TYR B 1 129 ? -7.281 -2.375 13.812 1 94.88 129 TYR B O 1
ATOM 2519 N N . THR B 1 130 ? -5.434 -3.51 13.445 1 94.12 130 THR B N 1
ATOM 2520 C CA . THR B 1 130 ? -5.73 -4.555 14.422 1 94.12 130 THR B CA 1
ATOM 2521 C C . THR B 1 130 ? -5.805 -3.973 15.828 1 94.12 130 THR B C 1
ATOM 2523 O O . THR B 1 130 ? -6.707 -4.312 16.594 1 94.12 130 THR B O 1
ATOM 2526 N N . ARG B 1 131 ? -4.922 -3.146 16.094 1 91 131 ARG B N 1
ATOM 2527 C CA . ARG B 1 131 ? -4.879 -2.549 17.422 1 91 131 ARG B CA 1
ATOM 2528 C C . ARG B 1 131 ? -6.113 -1.691 17.688 1 91 131 ARG B C 1
ATOM 2530 O O . ARG B 1 131 ? -6.668 -1.708 18.781 1 91 131 ARG B O 1
ATOM 2537 N N . GLU B 1 132 ? -6.555 -1.006 16.672 1 90.06 132 GLU B N 1
ATOM 2538 C CA . GLU B 1 132 ? -7.652 -0.057 16.844 1 90.06 132 GLU B CA 1
ATOM 2539 C C . GLU B 1 132 ? -9 -0.772 16.875 1 90.06 132 GLU B C 1
ATOM 2541 O O . GLU B 1 132 ? -9.867 -0.433 17.688 1 90.06 132 GLU B O 1
ATOM 2546 N N . PHE B 1 133 ? -9.141 -1.719 16.094 1 91.81 133 PHE B N 1
ATOM 2547 C CA . PHE B 1 133 ? -10.484 -2.248 15.914 1 91.81 133 PHE B CA 1
ATOM 2548 C C . PHE B 1 133 ? -10.617 -3.629 16.547 1 91.81 133 PHE B C 1
ATOM 2550 O O . PHE B 1 133 ? -11.727 -4.082 16.828 1 91.81 133 PHE B O 1
ATOM 2557 N N . PHE B 1 134 ? -9.523 -4.305 16.703 1 91.25 134 PHE B N 1
ATOM 2558 C CA . PHE B 1 134 ? -9.57 -5.66 17.234 1 91.25 134 PHE B CA 1
ATOM 2559 C C . PHE B 1 134 ? -8.508 -5.848 18.312 1 91.25 134 PHE B C 1
ATOM 2561 O O . PHE B 1 134 ? -7.691 -6.77 18.234 1 91.25 134 PHE B O 1
ATOM 2568 N N . PRO B 1 135 ? -8.719 -5.016 19.297 1 85.5 135 PRO B N 1
ATOM 2569 C CA . PRO B 1 135 ? -7.73 -5.16 20.375 1 85.5 135 PRO B CA 1
ATOM 2570 C C . PRO B 1 135 ? -7.82 -6.512 21.078 1 85.5 135 PRO B C 1
ATOM 2572 O O . PRO B 1 135 ? -8.914 -7.051 21.25 1 85.5 135 PRO B O 1
ATOM 2575 N N . ASN B 1 136 ? -6.625 -7.184 21.391 1 79.5 136 ASN B N 1
ATOM 2576 C CA . ASN B 1 136 ? -6.5 -8.383 22.203 1 79.5 136 ASN B CA 1
ATOM 2577 C C . ASN B 1 136 ? -7.02 -9.617 21.469 1 79.5 136 ASN B C 1
ATOM 2579 O O . ASN B 1 136 ? -7.543 -10.547 22.094 1 79.5 136 ASN B O 1
ATOM 2583 N N . LYS B 1 137 ? -7.16 -9.703 20.203 1 79.75 137 LYS B N 1
ATOM 2584 C CA . LYS B 1 137 ? -7.684 -10.844 19.469 1 79.75 137 LYS B CA 1
ATOM 2585 C C . LYS B 1 137 ? -6.562 -11.805 19.062 1 79.75 137 LYS B C 1
ATOM 2587 O O . LYS B 1 137 ? -6.797 -12.773 18.344 1 79.75 137 LYS B O 1
ATOM 2592 N N . GLY B 1 138 ? -5.41 -11.648 19.516 1 79.75 138 GLY B N 1
ATOM 2593 C CA . GLY B 1 138 ? -4.371 -12.664 19.422 1 79.75 138 GLY B CA 1
ATOM 2594 C C . GLY B 1 138 ? -3.691 -12.711 18.078 1 79.75 138 GLY B C 1
ATOM 2595 O O . GLY B 1 138 ? -3.025 -13.688 17.734 1 79.75 138 GLY B O 1
ATOM 2596 N N . ILE B 1 139 ? -4.008 -11.875 17.141 1 88.31 139 ILE B N 1
ATOM 2597 C CA . ILE B 1 139 ? -3.301 -11.852 15.859 1 88.31 139 ILE B CA 1
ATOM 2598 C C . ILE B 1 139 ? -2.221 -10.773 15.891 1 88.31 139 ILE B C 1
ATOM 2600 O O . ILE B 1 139 ? -2.502 -9.609 16.203 1 88.31 139 ILE B O 1
ATOM 2604 N N . ASP B 1 140 ? -1.015 -11.211 15.617 1 92.12 140 ASP B N 1
ATOM 2605 C CA . ASP B 1 140 ? 0.124 -10.297 15.547 1 92.12 140 ASP B CA 1
ATOM 2606 C C . ASP B 1 140 ? 0.756 -10.32 14.156 1 92.12 140 ASP B C 1
ATOM 2608 O O . ASP B 1 140 ? 1.229 -11.367 13.703 1 92.12 140 ASP B O 1
ATOM 2612 N N . ILE B 1 141 ? 0.835 -9.203 13.555 1 94.06 141 ILE B N 1
ATOM 2613 C CA . ILE B 1 141 ? 1.311 -9.07 12.18 1 94.06 141 ILE B CA 1
ATOM 2614 C C . ILE B 1 141 ? 2.785 -9.461 12.102 1 94.06 141 ILE B C 1
ATOM 2616 O O . ILE B 1 141 ? 3.26 -9.93 11.07 1 94.06 141 ILE B O 1
ATOM 2620 N N . ASN B 1 142 ? 3.439 -9.281 13.195 1 90.75 142 ASN B N 1
ATOM 2621 C CA . ASN B 1 142 ? 4.852 -9.641 13.211 1 90.75 142 ASN B CA 1
ATOM 2622 C C . ASN B 1 142 ? 5.051 -11.141 13.047 1 90.75 142 ASN B C 1
ATOM 2624 O O . ASN B 1 142 ? 6.16 -11.602 12.758 1 90.75 142 ASN B O 1
ATOM 2628 N N . ASP B 1 143 ? 4.027 -11.93 13.141 1 91.19 143 ASP B N 1
ATOM 2629 C CA . ASP B 1 143 ? 4.09 -13.375 12.953 1 91.19 143 ASP B CA 1
ATOM 2630 C C . ASP B 1 143 ? 4.027 -13.734 11.469 1 91.19 143 ASP B C 1
ATOM 2632 O O . ASP B 1 143 ? 4.305 -14.875 11.086 1 91.19 143 ASP B O 1
ATOM 2636 N N . PHE B 1 144 ? 3.656 -12.891 10.75 1 94.25 144 PHE B N 1
ATOM 2637 C CA . PHE B 1 144 ? 3.514 -13.141 9.328 1 94.25 144 PHE B CA 1
ATOM 2638 C C . PHE B 1 144 ? 4.875 -13.148 8.641 1 94.25 144 PHE B C 1
ATOM 2640 O O . PHE B 1 144 ? 5.734 -12.32 8.945 1 94.25 144 PHE B O 1
ATOM 2647 N N . LYS B 1 145 ? 5.023 -14.031 7.723 1 92 145 LYS B N 1
ATOM 2648 C CA . LYS B 1 145 ? 6.273 -14.18 6.984 1 92 145 LYS B CA 1
ATOM 2649 C C . LYS B 1 145 ? 6.043 -14.07 5.48 1 92 145 LYS B C 1
ATOM 2651 O O . LYS B 1 145 ? 5.988 -15.078 4.773 1 92 145 LYS B O 1
ATOM 2656 N N . PHE B 1 146 ? 6.137 -12.859 5.043 1 91.19 146 PHE B N 1
ATOM 2657 C CA . PHE B 1 146 ? 5.914 -12.586 3.627 1 91.19 146 PHE B CA 1
ATOM 2658 C C . PHE B 1 146 ? 7.145 -12.938 2.805 1 91.19 146 PHE B C 1
ATOM 2660 O O . PHE B 1 146 ? 8.273 -12.711 3.24 1 91.19 146 PHE B O 1
ATOM 2667 N N . GLN B 1 147 ? 6.914 -13.398 1.693 1 83.88 147 GLN B N 1
ATOM 2668 C CA . GLN B 1 147 ? 8.008 -13.734 0.785 1 83.88 147 GLN B CA 1
ATOM 2669 C C . GLN B 1 147 ? 7.91 -12.93 -0.507 1 83.88 147 GLN B C 1
ATOM 2671 O O . GLN B 1 147 ? 6.816 -12.688 -1.019 1 83.88 147 GLN B O 1
ATOM 2676 N N . SER B 1 148 ? 9.141 -12.141 -0.882 1 72.25 148 SER B N 1
ATOM 2677 C CA . SER B 1 148 ? 9.227 -11.273 -2.047 1 72.25 148 SER B CA 1
ATOM 2678 C C . SER B 1 148 ? 8.969 -12.039 -3.336 1 72.25 148 SER B C 1
ATOM 2680 O O . SER B 1 148 ? 9.227 -13.242 -3.41 1 72.25 148 SER B O 1
ATOM 2682 N N . TYR B 1 149 ? 8.273 -11.133 -4.18 1 56.84 149 TYR B N 1
ATOM 2683 C CA . TYR B 1 149 ? 8.242 -11.508 -5.59 1 56.84 149 TYR B CA 1
ATOM 2684 C C . TYR B 1 149 ? 9.195 -10.648 -6.406 1 56.84 149 TYR B C 1
ATOM 2686 O O . TYR B 1 149 ? 9.352 -9.453 -6.137 1 56.84 149 TYR B O 1
ATOM 2694 N N . ASN B 1 150 ? 10.43 -10.617 -6.391 1 45.84 150 ASN B N 1
ATOM 2695 C CA . ASN B 1 150 ? 11.359 -9.688 -7.031 1 45.84 150 ASN B CA 1
ATOM 2696 C C . ASN B 1 150 ? 10.797 -9.156 -8.344 1 45.84 150 ASN B C 1
ATOM 2698 O O . ASN B 1 150 ? 10.602 -9.914 -9.297 1 45.84 150 ASN B O 1
ATOM 2702 N N . TYR B 1 151 ? 9.977 -8.219 -8.461 1 38.53 151 TYR B N 1
ATOM 2703 C CA . TYR B 1 151 ? 9.711 -7.543 -9.727 1 38.53 151 TYR B CA 1
ATOM 2704 C C . TYR B 1 151 ? 10.875 -6.641 -10.117 1 38.53 151 TYR B C 1
ATOM 2706 O O . TYR B 1 151 ? 11.25 -5.742 -9.367 1 38.53 151 TYR B O 1
ATOM 2714 N N . ILE B 1 152 ? 11.945 -6.922 -10.727 1 34.16 152 ILE B N 1
ATOM 2715 C CA . ILE B 1 152 ? 12.844 -5.938 -11.32 1 34.16 152 ILE B CA 1
ATOM 2716 C C . ILE B 1 152 ? 12.047 -4.988 -12.211 1 34.16 152 ILE B C 1
ATOM 2718 O O . ILE B 1 152 ? 11.453 -5.41 -13.203 1 34.16 152 ILE B O 1
ATOM 2722 N N . THR B 1 153 ? 11.438 -3.975 -11.797 1 33.94 153 THR B N 1
ATOM 2723 C CA . THR B 1 153 ? 10.945 -2.896 -12.656 1 33.94 153 THR B CA 1
ATOM 2724 C C . THR B 1 153 ? 12.07 -2.334 -13.516 1 33.94 153 THR B C 1
ATOM 2726 O O . THR B 1 153 ? 12.922 -1.59 -13.023 1 33.94 153 THR B O 1
ATOM 2729 N N . LYS B 1 154 ? 12.883 -3.01 -14.258 1 32.59 154 LYS B N 1
ATOM 2730 C CA . LYS B 1 154 ? 13.812 -2.408 -15.211 1 32.59 154 LYS B CA 1
ATOM 2731 C C . LYS B 1 154 ? 13.062 -1.62 -16.281 1 32.59 154 LYS B C 1
ATOM 2733 O O . LYS B 1 154 ? 13.43 -1.666 -17.469 1 32.59 154 LYS B O 1
ATOM 2738 N N . LYS B 1 155 ? 11.984 -1.088 -16.281 1 31.83 155 LYS B N 1
ATOM 2739 C CA . LYS B 1 155 ? 11.609 -0.46 -17.547 1 31.83 155 LYS B CA 1
ATOM 2740 C C . LYS B 1 155 ? 12.68 0.516 -18.016 1 31.83 155 LYS B C 1
ATOM 2742 O O . LYS B 1 155 ? 13.078 0.495 -19.172 1 31.83 155 LYS B O 1
ATOM 2747 N N . ASP B 1 156 ? 12.758 1.756 -17.516 1 31.58 156 ASP B N 1
ATOM 2748 C CA . ASP B 1 156 ? 12.82 2.934 -18.375 1 31.58 156 ASP B CA 1
ATOM 2749 C C . ASP B 1 156 ? 14.227 3.127 -18.938 1 31.58 156 ASP B C 1
ATOM 2751 O O . ASP B 1 156 ? 14.516 4.16 -19.547 1 31.58 156 ASP B O 1
ATOM 2755 N N . GLU B 1 157 ? 15.148 2.318 -18.609 1 31.14 157 GLU B N 1
ATOM 2756 C CA . GLU B 1 157 ? 16.406 2.855 -19.125 1 31.14 157 GLU B CA 1
ATOM 2757 C C . GLU B 1 157 ? 16.5 2.678 -20.641 1 31.14 157 GLU B C 1
ATOM 2759 O O . GLU B 1 157 ? 16.984 3.568 -21.344 1 31.14 157 GLU B O 1
ATOM 2764 N N . ASN B 1 158 ? 16.312 1.451 -21.172 1 32.72 158 ASN B N 1
ATOM 2765 C CA . ASN B 1 158 ? 16.906 1.238 -22.484 1 32.72 158 ASN B CA 1
ATOM 2766 C C . ASN B 1 158 ? 16.078 1.884 -23.578 1 32.72 158 ASN B C 1
ATOM 2768 O O . ASN B 1 158 ? 16.422 1.789 -24.766 1 32.72 158 ASN B O 1
ATOM 2772 N N . PHE B 1 159 ? 14.82 2.328 -23.469 1 29.55 159 PHE B N 1
ATOM 2773 C CA . PHE B 1 159 ? 14.312 2.947 -24.688 1 29.55 159 PHE B CA 1
ATOM 2774 C C . PHE B 1 159 ? 15.133 4.184 -25.047 1 29.55 159 PHE B C 1
ATOM 2776 O O . PHE B 1 159 ? 14.906 4.797 -26.078 1 29.55 159 PHE B O 1
ATOM 2783 N N . LYS B 1 160 ? 15.883 4.738 -24.062 1 31.11 160 LYS B N 1
ATOM 2784 C CA . LYS B 1 160 ? 16.672 5.863 -24.547 1 31.11 160 LYS B CA 1
ATOM 2785 C C . LYS B 1 160 ? 17.844 5.379 -25.406 1 31.11 160 LYS B C 1
ATOM 2787 O O . LYS B 1 160 ? 18.594 6.191 -25.938 1 31.11 160 LYS B O 1
ATOM 2792 N N . LYS B 1 161 ? 18.297 4.141 -25.328 1 29.94 161 LYS B N 1
ATOM 2793 C CA . LYS B 1 161 ? 19.547 3.965 -26.062 1 29.94 161 LYS B CA 1
ATOM 2794 C C . LYS B 1 161 ? 19.281 3.891 -27.562 1 29.94 161 LYS B C 1
ATOM 2796 O O . LYS B 1 161 ? 20.172 4.184 -28.359 1 29.94 161 LYS B O 1
ATOM 2801 N N . ASN B 1 162 ? 18.234 3.24 -28.047 1 28.02 162 ASN B N 1
ATOM 2802 C CA . ASN B 1 162 ? 18.344 3.061 -29.484 1 28.02 162 ASN B CA 1
ATOM 2803 C C . ASN B 1 162 ? 18.047 4.355 -30.234 1 28.02 162 ASN B C 1
ATOM 2805 O O . ASN B 1 162 ? 17.984 4.363 -31.469 1 28.02 162 ASN B O 1
ATOM 2809 N N . LYS B 1 163 ? 17.516 5.418 -29.594 1 29.64 163 LYS B N 1
ATOM 2810 C CA . LYS B 1 163 ? 17.375 6.426 -30.641 1 29.64 163 LYS B CA 1
ATOM 2811 C C . LYS B 1 163 ? 18.719 7.082 -30.938 1 29.64 163 LYS B C 1
ATOM 2813 O O . LYS B 1 163 ? 18.797 7.996 -31.766 1 29.64 16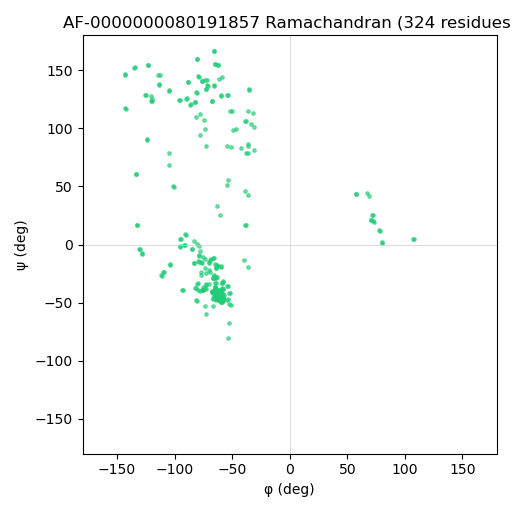3 LYS B O 1
ATOM 2818 N N . PHE B 1 164 ? 19.828 6.715 -30.094 1 23.02 164 PHE B N 1
ATOM 2819 C CA . PHE B 1 164 ? 20.984 7.246 -30.812 1 23.02 164 PHE B CA 1
ATOM 2820 C C . PHE B 1 164 ? 21.625 6.168 -31.688 1 23.02 164 PHE B C 1
ATOM 2822 O O . PHE B 1 164 ? 21.578 4.984 -31.344 1 23.02 164 PHE B O 1
#

Nearest PDB structures (foldseek):
  6wq0-assembly1_A  TM=2.984E-01  e=5.622E+00  unclassified Rudivirus
  6wq0-assembly1_A  TM=2.982E-01  e=5.215E+00  unclassified Rudivirus

Sequence (328 aa):
MEKKTKEQRKFNKQWEFLYFFIEYKDKARCLFCDYATSSFKKHTLESHLHRKHWLRPEVKLSEDSRIDKARELKDRFLNSRIDKHFVKTEGTNLAAKIKLFENSLTAILVREGKPFSDIEIFKEVLSLYTREFFPNKGIDINDFKFQSYNYITKKDENFKKNKFMEKKTKEQRKFNKQWEFLYFFIEYKDKARCLFCDYATSSFKKHTLESHLHRKHWLRPEVKLSEDSRIDKARELKDRFLNSRIDKHFVKTEGTNLAAKIKLFENSLTAILVREGKPFSDIEIFKEVLSLYTREFFPNKGIDINDFKFQSYNYITKKDENFKKNKF

pLDDT: mean 81.7, std 21.31, range [23.02, 97.88]

Organism: NCBI:txid646526

Radius of gyration: 24.46 Å; Cα contacts (8 Å, |Δi|>4): 326; chains: 2; bounding box: 53×70×60 Å